Protein AF-D7F2L5-F1 (afdb_monomer_lite)

pLDDT: mean 93.63, std 9.14, range [44.16, 98.56]

InterPro domains:
  IPR002928 Myosin tail [PF01576] (2-214)
  IPR014751 DNA repair protein XRCC4-like, C-terminal [G3DSA:1.20.5.370] (119-171)
  IPR014751 DNA repair protein XRCC4-like, C-terminal [G3DSA:1.20.5.370] (172-217)

Radius of gyration: 92.33 Å; chains: 1; bounding box: 180×30×262 Å

Structure (mmCIF, N/CA/C/O backbone):
data_AF-D7F2L5-F1
#
_entry.id   AF-D7F2L5-F1
#
loop_
_atom_site.group_PDB
_atom_site.id
_atom_site.type_symbol
_atom_site.label_atom_id
_atom_site.label_alt_id
_atom_site.label_comp_id
_atom_site.label_asym_id
_atom_site.label_entity_id
_atom_site.label_seq_id
_atom_site.pdbx_PDB_ins_code
_atom_site.Cartn_x
_atom_site.Cartn_y
_atom_site.Cartn_z
_atom_site.occupancy
_atom_site.B_iso_or_equiv
_atom_site.auth_seq_id
_atom_site.auth_comp_id
_atom_site.auth_asym_id
_atom_site.auth_atom_id
_atom_site.pdbx_PDB_model_num
ATOM 1 N N . ASN A 1 1 ? 86.284 7.559 -122.534 1.00 62.91 1 ASN A N 1
ATOM 2 C CA . ASN A 1 1 ? 85.224 8.542 -122.201 1.00 62.91 1 ASN A CA 1
ATOM 3 C C . ASN A 1 1 ? 83.902 7.833 -121.896 1.00 62.91 1 ASN A C 1
ATOM 5 O O . ASN A 1 1 ? 83.370 8.038 -120.818 1.00 62.91 1 ASN A O 1
ATOM 9 N N . PHE A 1 2 ? 83.438 6.913 -122.754 1.00 71.44 2 PHE A N 1
ATOM 10 C CA . PHE A 1 2 ? 82.238 6.092 -122.504 1.00 71.44 2 PHE A CA 1
ATOM 11 C C . PHE A 1 2 ? 82.317 5.165 -121.276 1.00 71.44 2 PHE A C 1
ATOM 13 O O . PHE A 1 2 ? 81.376 5.149 -120.492 1.00 71.44 2 PHE A O 1
ATOM 20 N N . ASP A 1 3 ? 83.432 4.464 -121.043 1.00 77.31 3 ASP A N 1
ATOM 21 C CA . ASP A 1 3 ? 83.541 3.543 -119.892 1.00 77.31 3 ASP A CA 1
ATOM 22 C C . ASP A 1 3 ? 83.445 4.248 -118.533 1.00 77.31 3 ASP A C 1
ATOM 24 O O . ASP A 1 3 ? 82.908 3.692 -117.578 1.00 77.31 3 ASP A O 1
ATOM 28 N N . ARG A 1 4 ? 83.906 5.504 -118.455 1.00 79.50 4 ARG A N 1
ATOM 29 C CA . ARG A 1 4 ? 83.791 6.328 -117.244 1.00 79.50 4 ARG A CA 1
ATOM 30 C C . ARG A 1 4 ? 82.335 6.693 -116.962 1.00 79.50 4 ARG A C 1
ATOM 32 O O . ARG A 1 4 ? 81.879 6.538 -115.840 1.00 79.50 4 ARG A O 1
ATOM 39 N N . ILE A 1 5 ? 81.605 7.103 -118.000 1.00 81.81 5 ILE A N 1
ATOM 40 C CA . ILE A 1 5 ? 80.174 7.421 -117.920 1.00 81.81 5 ILE A CA 1
ATOM 41 C C . ILE A 1 5 ? 79.378 6.171 -117.522 1.00 81.81 5 ILE A C 1
ATOM 43 O O . ILE A 1 5 ? 78.527 6.237 -116.644 1.00 81.81 5 ILE A O 1
ATOM 47 N N . ILE A 1 6 ? 79.676 5.010 -118.112 1.00 82.62 6 ILE A N 1
ATOM 48 C CA . ILE A 1 6 ? 79.022 3.743 -117.753 1.00 82.62 6 ILE A CA 1
ATOM 49 C C . ILE A 1 6 ? 79.322 3.358 -116.296 1.00 82.62 6 ILE A C 1
ATOM 51 O O . ILE A 1 6 ? 78.420 2.901 -115.599 1.00 82.62 6 ILE A O 1
ATOM 55 N N . GLY A 1 7 ? 80.555 3.557 -115.820 1.00 86.25 7 GLY A N 1
ATOM 56 C CA . GLY A 1 7 ? 80.920 3.351 -114.415 1.00 86.25 7 GLY A CA 1
ATOM 57 C C . GLY A 1 7 ? 80.159 4.274 -113.458 1.00 86.25 7 GLY A C 1
ATOM 58 O O . GLY A 1 7 ? 79.590 3.795 -112.483 1.00 86.25 7 GLY A O 1
ATOM 59 N N . GLU A 1 8 ? 80.074 5.569 -113.776 1.00 85.88 8 GLU A N 1
ATOM 60 C CA . GLU A 1 8 ? 79.309 6.564 -113.008 1.00 85.88 8 GLU A CA 1
ATOM 61 C C . GLU A 1 8 ? 77.812 6.201 -112.935 1.00 85.88 8 GLU A C 1
ATOM 63 O O . GLU A 1 8 ? 77.209 6.253 -111.864 1.00 85.88 8 GLU A O 1
ATOM 68 N N . TRP A 1 9 ? 77.206 5.776 -114.050 1.00 88.00 9 TRP A N 1
ATOM 69 C CA . TRP A 1 9 ? 75.804 5.342 -114.069 1.00 88.00 9 TRP A CA 1
ATOM 70 C C . TRP A 1 9 ? 75.571 4.033 -113.314 1.00 88.00 9 TRP A C 1
ATOM 72 O O . TRP A 1 9 ? 74.534 3.903 -112.672 1.00 88.00 9 TRP A O 1
ATOM 82 N N . LYS A 1 10 ? 76.515 3.084 -113.350 1.00 87.12 10 LYS A N 1
ATOM 83 C CA . LYS A 1 10 ? 76.438 1.859 -112.540 1.00 87.12 10 LYS A CA 1
ATOM 84 C C . LYS A 1 10 ? 76.489 2.170 -111.048 1.00 87.12 10 LYS A C 1
ATOM 86 O O . LYS A 1 10 ? 75.601 1.728 -110.335 1.00 87.12 10 LYS A O 1
ATOM 91 N N . MET A 1 11 ? 77.435 3.007 -110.611 1.00 90.56 11 MET A N 1
ATOM 92 C CA . MET A 1 11 ? 77.499 3.461 -109.216 1.00 90.56 11 MET A CA 1
ATOM 93 C C . MET A 1 11 ? 76.193 4.131 -108.787 1.00 90.56 11 MET A C 1
ATOM 95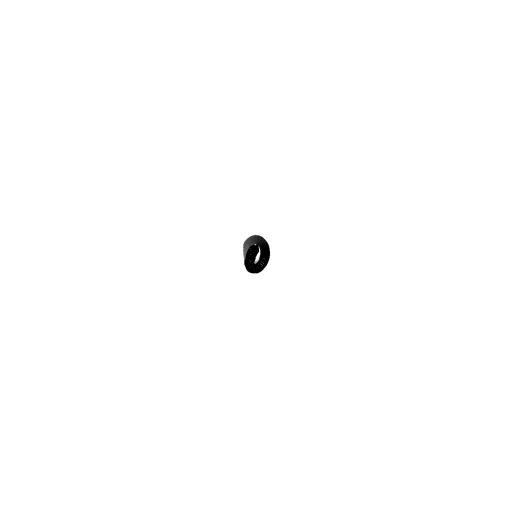 O O . MET A 1 11 ? 75.650 3.800 -107.745 1.00 90.56 11 MET A O 1
ATOM 99 N N . LYS A 1 12 ? 75.626 5.001 -109.630 1.00 89.94 12 LYS A N 1
ATOM 100 C CA . LYS A 1 12 ? 74.353 5.664 -109.326 1.00 89.94 12 LYS A CA 1
ATOM 101 C C . LYS A 1 12 ? 73.172 4.693 -109.224 1.00 89.94 12 LYS A C 1
ATOM 103 O O . LYS A 1 12 ? 72.264 4.927 -108.436 1.00 89.94 12 LYS A O 1
ATOM 108 N N . VAL A 1 13 ? 73.152 3.637 -110.038 1.00 91.25 13 VAL A N 1
ATOM 109 C CA . VAL A 1 13 ? 72.130 2.581 -109.950 1.00 91.25 13 VAL A CA 1
ATOM 110 C C . VAL A 1 13 ? 72.300 1.771 -108.665 1.00 91.25 13 VAL A C 1
ATOM 112 O O . VAL A 1 13 ? 71.300 1.499 -108.006 1.00 91.25 13 VAL A O 1
ATOM 115 N N . ASP A 1 14 ? 73.534 1.441 -108.287 1.00 92.12 14 ASP A N 1
ATOM 116 C CA . ASP A 1 14 ? 73.832 0.721 -107.045 1.00 92.12 14 ASP A CA 1
ATOM 117 C C . ASP A 1 14 ? 73.475 1.568 -105.805 1.00 92.12 14 ASP A C 1
ATOM 119 O O . ASP A 1 14 ? 72.834 1.063 -104.884 1.00 92.12 14 ASP A O 1
ATOM 123 N N . ASP A 1 15 ? 73.790 2.869 -105.818 1.00 91.88 15 ASP A N 1
ATOM 124 C CA . ASP A 1 15 ? 73.439 3.821 -104.755 1.00 91.88 15 ASP A CA 1
ATOM 125 C C . ASP A 1 15 ? 71.914 3.967 -104.611 1.00 91.88 15 ASP A C 1
ATOM 127 O O . ASP A 1 15 ? 71.376 3.849 -103.510 1.00 91.88 15 ASP A O 1
ATOM 131 N N . LEU A 1 16 ? 71.189 4.144 -105.725 1.00 91.62 16 LEU A N 1
ATOM 132 C CA . LEU A 1 16 ? 69.721 4.202 -105.719 1.00 91.62 16 LEU A CA 1
ATOM 133 C C . LEU A 1 16 ? 69.090 2.876 -105.268 1.00 91.62 16 LEU A C 1
ATOM 135 O O . LEU A 1 16 ? 68.041 2.884 -104.623 1.00 91.62 16 LEU A O 1
ATOM 139 N N . GLY A 1 17 ? 69.713 1.740 -105.595 1.00 92.88 17 GLY A N 1
ATOM 140 C CA . GLY A 1 17 ? 69.305 0.425 -105.105 1.00 92.88 17 GLY A CA 1
ATOM 141 C C . GLY A 1 17 ? 69.446 0.314 -103.587 1.00 92.88 17 GLY A C 1
ATOM 142 O O . GLY A 1 17 ? 68.504 -0.098 -102.912 1.00 92.88 17 GLY A O 1
ATOM 143 N N . ALA A 1 18 ? 70.577 0.765 -103.038 1.00 93.44 18 ALA A N 1
ATOM 144 C CA . ALA A 1 18 ? 70.818 0.787 -101.599 1.00 93.44 18 ALA A CA 1
ATOM 145 C C . ALA A 1 18 ? 69.861 1.737 -100.853 1.00 93.44 18 ALA A C 1
ATOM 147 O O . ALA A 1 18 ? 69.348 1.381 -99.790 1.00 93.44 18 ALA A O 1
ATOM 148 N N . GLU A 1 19 ? 69.574 2.918 -101.411 1.00 93.75 19 GLU A N 1
ATOM 149 C CA . GLU A 1 19 ? 68.590 3.860 -100.859 1.00 93.75 19 GLU A CA 1
ATOM 150 C C . GLU A 1 19 ? 67.166 3.284 -100.878 1.00 93.75 19 GLU A C 1
ATOM 152 O O . GLU A 1 19 ? 66.433 3.410 -99.892 1.00 93.75 19 GLU A O 1
ATOM 157 N N . LEU A 1 20 ? 66.774 2.606 -101.963 1.00 93.62 20 LEU A N 1
ATOM 158 C CA . LEU A 1 20 ? 65.474 1.942 -102.062 1.00 93.62 20 LEU A CA 1
ATOM 159 C C . LEU A 1 20 ? 65.340 0.820 -101.025 1.00 93.62 20 LEU A C 1
ATOM 161 O O . LEU A 1 20 ? 64.317 0.743 -100.342 1.00 93.62 20 LEU A O 1
ATOM 165 N N . ASP A 1 21 ? 66.364 -0.018 -100.870 1.0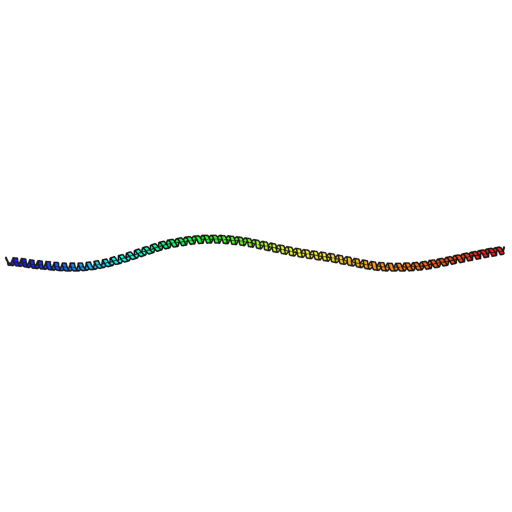0 94.19 21 ASP A N 1
ATOM 166 C CA . ASP A 1 21 ? 66.377 -1.096 -99.879 1.00 94.19 21 ASP A CA 1
ATOM 167 C C . ASP A 1 21 ? 66.328 -0.551 -98.442 1.00 94.19 21 ASP A C 1
ATOM 169 O O . ASP A 1 21 ? 65.587 -1.074 -97.600 1.00 94.19 21 ASP A O 1
ATOM 173 N N . ALA A 1 22 ? 67.058 0.534 -98.156 1.00 94.50 22 ALA A N 1
ATOM 174 C CA . ALA A 1 22 ? 67.008 1.224 -96.869 1.00 94.50 22 ALA A CA 1
ATOM 175 C C . ALA A 1 22 ? 65.606 1.792 -96.587 1.00 94.50 22 ALA A C 1
ATOM 177 O O . ALA A 1 22 ? 65.040 1.524 -95.525 1.00 94.50 22 ALA A O 1
ATOM 178 N N . SER A 1 23 ? 65.000 2.478 -97.562 1.00 94.06 23 SER A N 1
ATOM 179 C CA . SER A 1 23 ? 63.644 3.028 -97.454 1.00 94.06 23 SER A CA 1
ATOM 180 C C . SER A 1 23 ? 62.586 1.935 -97.264 1.00 94.06 23 SER A C 1
ATOM 182 O O . SER A 1 23 ? 61.692 2.065 -96.426 1.00 94.06 23 SER A O 1
ATOM 184 N N . GLN A 1 24 ? 62.700 0.803 -97.968 1.00 94.50 24 GLN A N 1
ATOM 185 C CA . GLN A 1 24 ? 61.803 -0.340 -97.777 1.00 94.50 24 GLN A CA 1
ATOM 186 C C . GLN A 1 24 ? 61.953 -0.965 -96.386 1.00 94.50 24 GLN A C 1
ATOM 188 O O . GLN A 1 24 ? 60.953 -1.354 -95.774 1.00 94.50 24 GLN A O 1
ATOM 193 N N . LYS A 1 25 ? 63.181 -1.061 -95.864 1.00 95.81 25 LYS A N 1
ATOM 194 C CA . LYS A 1 25 ? 63.438 -1.551 -94.505 1.00 95.81 25 LYS A CA 1
ATOM 195 C C . LYS A 1 25 ? 62.842 -0.614 -93.455 1.00 95.81 25 LYS A C 1
ATOM 197 O O . LYS A 1 25 ? 62.174 -1.088 -92.538 1.00 95.81 25 LYS A O 1
ATOM 202 N N . GLU A 1 26 ? 63.017 0.694 -93.611 1.00 95.12 26 GLU A N 1
ATOM 203 C CA . GLU A 1 26 ? 62.385 1.699 -92.752 1.00 95.12 26 GLU A CA 1
ATOM 204 C C . GLU A 1 26 ? 60.860 1.638 -92.832 1.00 95.12 26 GLU A C 1
ATOM 206 O O . GLU A 1 26 ? 60.201 1.622 -91.799 1.00 95.12 26 GLU A O 1
ATOM 211 N N . CYS A 1 27 ? 60.285 1.495 -94.029 1.00 95.19 27 CYS A N 1
ATOM 212 C CA . CYS A 1 27 ? 58.843 1.334 -94.208 1.00 95.19 27 CYS A CA 1
ATOM 213 C C . CYS A 1 27 ? 58.303 0.106 -93.450 1.00 95.19 27 CYS A C 1
ATOM 215 O O . CYS A 1 27 ? 57.282 0.200 -92.766 1.00 95.19 27 CYS A O 1
ATOM 217 N N . ARG A 1 28 ? 59.013 -1.032 -93.489 1.00 95.69 28 ARG A N 1
ATOM 218 C CA . ARG A 1 28 ? 58.654 -2.232 -92.707 1.00 95.69 28 ARG A CA 1
ATOM 219 C C . ARG A 1 28 ? 58.778 -2.003 -91.199 1.00 95.69 28 ARG A C 1
ATOM 221 O O . ARG A 1 28 ? 57.904 -2.442 -90.449 1.00 95.69 28 ARG A O 1
ATOM 228 N N . ASN A 1 29 ? 59.818 -1.296 -90.756 1.00 95.44 29 ASN A N 1
ATOM 229 C CA . ASN A 1 29 ? 59.992 -0.932 -89.348 1.00 95.44 29 ASN A CA 1
ATOM 230 C C . ASN A 1 29 ? 58.849 -0.020 -88.877 1.00 95.44 29 ASN A C 1
ATOM 232 O O . ASN A 1 29 ? 58.210 -0.320 -87.873 1.00 95.44 29 ASN A O 1
ATOM 236 N N . TYR A 1 30 ? 58.523 1.031 -89.635 1.00 95.50 30 TYR A N 1
ATOM 237 C CA . TYR A 1 30 ? 57.410 1.930 -89.330 1.00 95.50 30 TYR A CA 1
ATOM 238 C C . TYR A 1 30 ? 56.065 1.211 -89.330 1.00 95.50 30 TYR A C 1
ATOM 240 O O . TYR A 1 30 ? 55.242 1.466 -88.457 1.00 95.50 30 TYR A O 1
ATOM 248 N N . SER A 1 31 ? 55.841 0.285 -90.263 1.00 95.88 31 SER A N 1
ATOM 249 C CA . SER A 1 31 ? 54.629 -0.534 -90.275 1.00 95.88 31 SER A CA 1
ATOM 250 C C . SER A 1 31 ? 54.519 -1.393 -89.010 1.00 95.88 31 SER A C 1
ATOM 252 O O . SER A 1 31 ? 53.454 -1.444 -88.399 1.00 95.88 31 SER A O 1
ATOM 254 N N . THR A 1 32 ? 55.624 -1.997 -88.563 1.00 96.31 32 THR A N 1
ATOM 255 C CA . THR A 1 32 ? 55.666 -2.802 -87.330 1.00 96.31 32 THR A CA 1
ATOM 256 C C . THR A 1 32 ? 55.394 -1.950 -86.088 1.00 96.31 32 THR A C 1
ATOM 258 O O . THR A 1 32 ? 54.554 -2.314 -85.265 1.00 96.31 32 THR A O 1
ATOM 261 N N . GLU A 1 33 ? 56.037 -0.785 -85.977 1.00 96.62 33 GLU A N 1
ATOM 262 C CA . GLU A 1 33 ? 55.791 0.160 -84.881 1.00 96.62 33 GLU A CA 1
ATOM 263 C C . GLU A 1 33 ? 54.356 0.699 -84.905 1.00 96.62 33 GLU A C 1
ATOM 265 O O . GLU A 1 33 ? 53.726 0.821 -83.858 1.00 96.62 33 GLU A O 1
ATOM 270 N N . HIS A 1 34 ? 53.788 0.941 -86.090 1.00 96.50 34 HIS A N 1
ATOM 271 C CA . HIS A 1 34 ? 52.392 1.344 -86.229 1.00 96.50 34 HIS A CA 1
ATOM 272 C C . HIS A 1 34 ? 51.433 0.278 -85.684 1.00 96.50 34 HIS A C 1
ATOM 274 O O . HIS A 1 34 ? 50.532 0.612 -84.917 1.00 96.50 34 HIS A O 1
ATOM 280 N N . PHE A 1 35 ? 51.636 -1.003 -86.018 1.00 97.00 35 PHE A N 1
ATOM 281 C CA . PHE A 1 35 ? 50.816 -2.089 -85.467 1.00 97.00 35 PHE A CA 1
ATOM 282 C C . PHE A 1 35 ? 50.975 -2.225 -83.951 1.00 97.00 35 PHE A C 1
ATOM 284 O O . PHE A 1 35 ? 49.983 -2.418 -83.250 1.00 97.00 35 PHE A O 1
A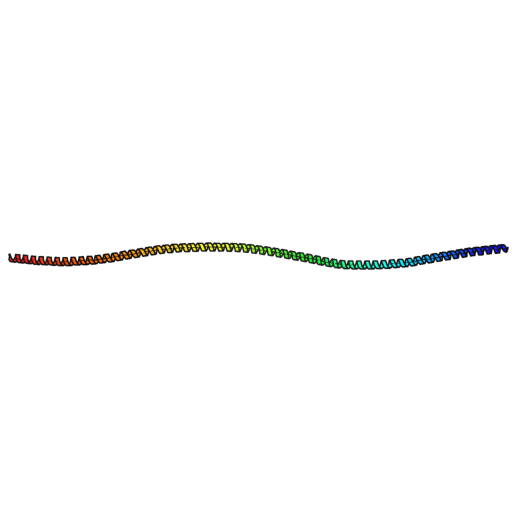TOM 291 N N . ARG A 1 36 ? 52.198 -2.070 -83.432 1.00 97.62 36 ARG A N 1
ATOM 292 C CA . ARG A 1 36 ? 52.463 -2.107 -81.990 1.00 97.62 36 ARG A CA 1
ATOM 293 C C . ARG A 1 36 ? 51.765 -0.966 -81.251 1.00 97.62 36 ARG A C 1
ATOM 295 O O . ARG A 1 36 ? 51.121 -1.204 -80.233 1.00 97.62 36 ARG A O 1
ATOM 302 N N . LEU A 1 37 ? 51.868 0.256 -81.772 1.00 96.44 37 LEU A N 1
ATOM 303 C CA . LEU A 1 37 ? 51.223 1.430 -81.191 1.00 96.44 37 LEU A CA 1
ATOM 304 C C . LEU A 1 37 ? 49.699 1.317 -81.261 1.00 96.44 37 LEU A C 1
ATOM 306 O O . LEU A 1 37 ? 49.020 1.665 -80.301 1.00 96.44 37 LEU A O 1
ATOM 310 N N . LYS A 1 38 ? 49.164 0.793 -82.368 1.00 97.06 38 LYS A N 1
ATOM 311 C CA . LYS A 1 38 ? 47.731 0.540 -82.518 1.00 97.06 38 LYS A CA 1
ATOM 312 C C . LYS A 1 38 ? 47.221 -0.457 -81.473 1.00 97.06 38 LYS A C 1
ATOM 314 O O . LYS A 1 38 ? 46.227 -0.162 -80.822 1.00 97.06 38 LYS A O 1
ATOM 319 N N . ALA A 1 39 ? 47.924 -1.571 -81.262 1.00 97.12 39 ALA A N 1
ATOM 320 C CA . ALA A 1 39 ? 47.558 -2.552 -80.238 1.00 97.12 39 ALA A CA 1
ATOM 321 C C . ALA A 1 39 ? 47.584 -1.945 -78.822 1.00 97.12 39 ALA A C 1
ATOM 323 O O . ALA A 1 39 ? 46.633 -2.102 -78.065 1.00 97.12 39 ALA A O 1
ATOM 324 N N . ALA A 1 40 ? 48.629 -1.179 -78.488 1.00 97.56 40 ALA A N 1
ATOM 325 C CA . ALA A 1 40 ? 48.713 -0.486 -77.201 1.00 97.56 40 ALA A CA 1
ATOM 326 C C . ALA A 1 40 ? 47.617 0.583 -77.031 1.00 97.56 40 ALA A C 1
ATOM 328 O O . ALA A 1 40 ? 47.134 0.816 -75.925 1.00 97.56 40 ALA A O 1
ATOM 329 N N . TYR A 1 41 ? 47.223 1.262 -78.111 1.00 96.94 41 TYR A N 1
ATOM 330 C CA . TYR A 1 41 ? 46.133 2.235 -78.091 1.00 96.94 41 TYR A CA 1
ATOM 331 C C . TYR A 1 41 ? 44.776 1.566 -77.844 1.00 96.94 41 TYR A C 1
ATOM 333 O O . TYR A 1 41 ? 44.006 2.057 -77.022 1.00 96.94 41 TYR A O 1
ATOM 341 N N . GLU A 1 42 ? 44.506 0.435 -78.501 1.00 97.25 42 GLU A N 1
ATOM 342 C CA . GLU A 1 42 ? 43.296 -0.368 -78.282 1.00 97.25 42 GLU A CA 1
ATOM 343 C C . GLU A 1 42 ? 43.219 -0.875 -76.828 1.00 97.25 42 GLU A C 1
ATOM 345 O O . GLU A 1 42 ? 42.196 -0.684 -76.175 1.00 97.25 42 GLU A O 1
ATOM 350 N N . GLU A 1 43 ? 44.321 -1.389 -76.269 1.00 97.56 43 GLU A N 1
ATOM 351 C CA . GLU A 1 43 ? 44.387 -1.811 -74.860 1.00 97.56 43 GLU A CA 1
ATOM 352 C C . GLU A 1 43 ? 44.133 -0.645 -73.884 1.00 97.56 43 GLU A C 1
ATOM 354 O O . GLU A 1 43 ? 43.372 -0.776 -72.924 1.00 97.56 43 GLU A O 1
ATOM 359 N N . ASN A 1 44 ? 44.714 0.533 -74.140 1.00 96.94 44 ASN A N 1
ATOM 360 C CA . ASN A 1 44 ? 44.469 1.719 -73.313 1.00 96.94 44 ASN A CA 1
ATOM 361 C C . ASN A 1 44 ? 43.005 2.187 -73.369 1.00 96.94 44 ASN A C 1
ATOM 363 O O . ASN A 1 44 ? 42.501 2.717 -72.378 1.00 96.94 44 ASN A O 1
ATOM 367 N N . ILE A 1 45 ? 42.310 2.002 -74.497 1.00 97.81 45 ILE A N 1
ATOM 368 C CA . ILE A 1 45 ? 40.871 2.292 -74.592 1.00 97.81 45 ILE A CA 1
ATOM 369 C C . ILE A 1 45 ? 40.079 1.345 -73.687 1.00 97.81 45 ILE A C 1
ATOM 371 O O . ILE A 1 45 ? 39.222 1.809 -72.935 1.00 97.81 45 ILE A O 1
ATOM 375 N N . GLU A 1 46 ? 40.380 0.046 -73.710 1.00 97.50 46 GLU A N 1
ATOM 376 C CA . GLU A 1 46 ? 39.709 -0.932 -72.846 1.00 97.50 46 GLU A CA 1
ATOM 377 C C . GLU A 1 46 ? 39.938 -0.628 -71.358 1.00 97.50 46 GLU A C 1
ATOM 379 O O . GLU A 1 46 ? 38.995 -0.647 -70.561 1.00 97.50 46 GLU A O 1
ATOM 384 N N . GLN A 1 47 ? 41.170 -0.265 -70.984 1.00 97.31 47 GLN A N 1
ATOM 385 C CA . GLN A 1 47 ? 41.500 0.159 -69.620 1.00 97.31 47 GLN A CA 1
ATOM 386 C C . GLN A 1 47 ? 40.748 1.436 -69.221 1.00 97.31 47 GLN A C 1
ATOM 388 O O . GLN A 1 47 ? 40.185 1.504 -68.126 1.00 97.31 47 GLN A O 1
ATOM 393 N N . LEU A 1 48 ? 40.677 2.433 -70.110 1.00 97.69 48 LEU A N 1
ATOM 394 C CA . LEU A 1 48 ? 39.921 3.664 -69.874 1.00 97.69 48 LEU A CA 1
ATOM 395 C C . LEU A 1 48 ? 38.433 3.373 -69.643 1.00 97.69 48 LEU A C 1
ATOM 397 O O . LEU A 1 48 ? 37.820 3.966 -68.752 1.00 97.69 48 LEU A O 1
ATOM 401 N N . ASP A 1 49 ? 37.850 2.457 -70.413 1.00 97.75 49 ASP A N 1
ATOM 402 C CA . ASP A 1 49 ? 36.458 2.050 -70.240 1.00 97.75 49 ASP A CA 1
ATOM 403 C C . ASP A 1 49 ? 36.235 1.285 -68.929 1.00 97.75 49 ASP A C 1
ATOM 405 O O . ASP A 1 49 ? 35.204 1.492 -68.283 1.00 97.75 49 ASP A O 1
ATOM 409 N N . SER A 1 50 ? 37.194 0.464 -68.488 1.00 98.00 50 SER A N 1
ATOM 410 C CA . SER A 1 50 ? 37.149 -0.180 -67.166 1.00 98.00 50 SER A CA 1
ATOM 411 C C . SER A 1 50 ? 37.137 0.857 -66.044 1.00 98.00 50 SER A C 1
ATOM 413 O O . SER A 1 50 ? 36.227 0.865 -65.214 1.00 98.00 50 SER A O 1
ATOM 415 N N . VAL A 1 51 ? 38.078 1.806 -66.076 1.00 97.94 51 VAL A N 1
ATOM 416 C CA . VAL A 1 51 ? 38.178 2.880 -65.074 1.00 97.94 51 VAL A CA 1
ATOM 417 C C . VAL A 1 51 ? 36.918 3.746 -65.061 1.00 97.94 51 VAL A C 1
ATOM 419 O O . VAL A 1 51 ? 36.444 4.142 -63.999 1.00 97.94 51 VAL A O 1
ATOM 422 N N . ARG A 1 52 ? 36.316 4.025 -66.224 1.00 98.06 52 ARG A N 1
ATOM 423 C CA . ARG A 1 52 ? 35.044 4.764 -66.302 1.00 98.06 52 ARG A CA 1
ATOM 424 C C . ARG A 1 52 ? 33.890 4.017 -65.639 1.00 98.06 52 ARG A C 1
ATOM 426 O O . ARG A 1 52 ? 33.064 4.658 -64.991 1.00 98.06 52 ARG A O 1
ATOM 433 N N . ARG A 1 53 ? 33.819 2.690 -65.788 1.00 98.12 53 ARG A N 1
ATOM 434 C CA . ARG A 1 53 ? 32.800 1.870 -65.110 1.00 98.12 53 ARG A CA 1
ATOM 435 C C . ARG A 1 53 ? 33.016 1.853 -63.604 1.00 98.12 53 ARG A C 1
ATOM 437 O O . ARG A 1 53 ? 32.058 2.065 -62.872 1.00 98.12 53 ARG A O 1
ATOM 444 N N . GLU A 1 54 ? 34.250 1.662 -63.149 1.00 98.06 54 GLU A N 1
ATOM 445 C CA . GLU A 1 54 ? 34.587 1.705 -61.721 1.00 98.06 54 GLU A CA 1
ATOM 446 C C . GLU A 1 54 ? 34.258 3.064 -61.104 1.00 98.06 54 GLU A C 1
ATOM 448 O O . GLU A 1 54 ? 33.615 3.126 -60.062 1.00 98.06 54 GLU A O 1
ATOM 453 N N . ASN A 1 55 ? 34.613 4.158 -61.781 1.00 97.62 55 ASN A N 1
ATOM 454 C CA . ASN A 1 55 ? 34.296 5.508 -61.323 1.00 97.62 55 ASN A CA 1
ATOM 455 C C . ASN A 1 55 ? 32.779 5.724 -61.215 1.00 97.62 55 ASN A C 1
ATOM 457 O O . ASN A 1 55 ? 32.301 6.255 -60.216 1.00 97.62 55 ASN A O 1
ATOM 461 N N . LYS A 1 56 ? 32.004 5.238 -62.194 1.00 98.31 56 LYS A N 1
ATOM 462 C CA . LYS A 1 56 ? 30.541 5.275 -62.117 1.00 98.31 56 LYS A CA 1
ATOM 463 C C . LYS A 1 56 ? 30.013 4.478 -60.919 1.00 98.31 56 LYS A C 1
ATOM 465 O O . LYS A 1 56 ? 29.193 5.004 -60.178 1.00 98.31 56 LYS A O 1
ATOM 470 N N . ASN A 1 57 ? 30.501 3.255 -60.709 1.00 98.00 57 ASN A N 1
ATOM 471 C CA . ASN A 1 57 ? 30.075 2.419 -59.585 1.00 98.00 57 ASN A CA 1
ATOM 472 C C . ASN A 1 57 ? 30.376 3.091 -58.237 1.00 98.00 57 ASN A C 1
ATOM 474 O O . ASN A 1 57 ? 29.516 3.114 -57.364 1.00 98.00 57 ASN A O 1
ATOM 478 N N . LEU A 1 58 ? 31.564 3.685 -58.088 1.00 98.19 58 LEU A N 1
ATOM 479 C CA . LEU A 1 58 ? 31.937 4.432 -56.885 1.00 98.19 58 LEU A CA 1
ATOM 480 C C . LEU A 1 58 ? 31.068 5.680 -56.691 1.00 98.19 58 LEU A C 1
ATOM 482 O O . LEU A 1 58 ? 30.709 6.006 -55.564 1.00 98.19 58 LEU A O 1
ATOM 486 N N . ALA A 1 59 ? 30.715 6.385 -57.767 1.00 98.19 59 ALA A N 1
ATOM 487 C CA . ALA A 1 59 ? 29.819 7.535 -57.691 1.00 98.19 59 ALA A CA 1
ATOM 488 C C . ALA A 1 59 ? 28.400 7.134 -57.248 1.00 98.19 59 ALA A C 1
ATOM 490 O O . ALA A 1 59 ? 27.793 7.847 -56.446 1.00 98.19 59 ALA A O 1
ATOM 491 N N . ASP A 1 60 ? 27.897 5.997 -57.734 1.00 98.31 60 ASP A N 1
ATOM 492 C CA . ASP A 1 60 ? 26.608 5.439 -57.320 1.00 98.31 60 ASP A CA 1
ATOM 493 C C . ASP A 1 60 ? 26.653 5.003 -55.836 1.00 98.31 60 ASP A C 1
ATOM 495 O O . ASP A 1 60 ? 25.773 5.375 -55.065 1.00 98.31 60 ASP A O 1
ATOM 499 N N . GLU A 1 61 ? 27.728 4.345 -55.385 1.00 98.38 61 GLU A N 1
ATOM 500 C CA . GLU A 1 61 ? 27.917 3.967 -53.973 1.00 98.38 61 GLU A CA 1
ATOM 501 C C . GLU A 1 61 ? 28.016 5.190 -53.044 1.00 98.38 61 GLU A C 1
ATOM 503 O O . GLU A 1 61 ? 27.405 5.231 -51.976 1.00 98.38 61 GLU A O 1
ATOM 508 N N . ILE A 1 62 ? 28.736 6.234 -53.468 1.00 98.12 62 ILE A N 1
ATOM 509 C CA . ILE A 1 62 ? 28.812 7.512 -52.748 1.00 98.12 62 ILE A CA 1
ATOM 510 C C . ILE A 1 62 ? 27.416 8.128 -52.586 1.00 98.12 62 ILE A C 1
ATOM 512 O O . ILE A 1 62 ? 27.101 8.674 -51.526 1.00 98.12 62 ILE A O 1
ATOM 516 N N . LYS A 1 63 ? 26.576 8.051 -53.623 1.00 98.31 63 LYS A N 1
ATOM 517 C CA . LYS A 1 63 ? 25.202 8.552 -53.573 1.00 98.31 63 LYS A CA 1
ATOM 518 C C . LYS A 1 63 ? 24.349 7.746 -52.591 1.00 98.31 63 LYS A C 1
ATOM 520 O O . LYS A 1 63 ? 23.701 8.353 -51.741 1.00 98.31 63 LYS A O 1
ATOM 525 N N . ASP A 1 64 ? 24.409 6.419 -52.649 1.00 98.44 64 ASP A N 1
ATOM 526 C CA . ASP A 1 64 ? 23.658 5.546 -51.742 1.00 98.44 64 ASP A CA 1
ATOM 527 C C . ASP A 1 64 ? 24.052 5.785 -50.274 1.00 98.44 64 ASP A C 1
ATOM 529 O O . ASP A 1 64 ? 23.192 5.872 -49.395 1.00 98.44 64 ASP A O 1
ATOM 533 N N . LEU A 1 65 ? 25.348 5.969 -49.996 1.00 98.00 65 LEU A N 1
ATOM 534 C CA . LEU A 1 65 ? 25.837 6.311 -48.658 1.00 98.00 65 LEU A CA 1
ATOM 535 C C . LEU A 1 65 ? 25.349 7.689 -48.193 1.00 98.00 65 LEU A C 1
ATOM 537 O O . LEU A 1 65 ? 24.992 7.851 -47.025 1.00 98.00 65 LEU A O 1
ATOM 541 N N . MET A 1 66 ? 25.303 8.686 -49.081 1.00 98.00 66 MET A N 1
ATOM 542 C CA . MET A 1 66 ? 24.743 10.002 -48.752 1.00 98.00 66 MET A CA 1
ATOM 543 C C . MET A 1 66 ? 23.251 9.921 -48.409 1.00 98.00 66 MET A C 1
ATOM 545 O O . MET A 1 66 ? 22.821 10.533 -47.426 1.00 98.00 66 MET A O 1
ATOM 549 N N . ASP A 1 67 ? 22.477 9.143 -49.166 1.00 97.94 67 ASP A N 1
ATOM 550 C CA . ASP A 1 67 ? 21.050 8.942 -48.909 1.00 97.94 67 ASP A CA 1
ATOM 551 C C . ASP A 1 67 ? 20.828 8.226 -47.562 1.00 97.94 67 ASP A C 1
ATOM 553 O O . ASP A 1 67 ? 20.021 8.683 -46.743 1.00 97.94 67 ASP A O 1
ATOM 557 N N . GLN A 1 68 ? 21.625 7.194 -47.256 1.00 98.00 68 GLN A N 1
ATOM 558 C CA . GLN A 1 68 ? 21.602 6.505 -45.957 1.00 98.00 68 GLN A CA 1
ATOM 559 C C . GLN A 1 68 ? 21.948 7.432 -44.787 1.00 98.00 68 GLN A C 1
ATOM 561 O O . GLN A 1 68 ? 21.303 7.370 -43.739 1.00 98.00 68 GLN A O 1
ATOM 566 N N . ILE A 1 69 ? 22.935 8.319 -44.944 1.00 97.69 69 ILE A N 1
ATOM 567 C CA . ILE A 1 69 ? 23.271 9.318 -43.918 1.00 97.69 69 ILE A CA 1
ATOM 568 C C . ILE A 1 69 ? 22.087 10.270 -43.694 1.00 97.69 69 ILE A C 1
ATOM 570 O O . ILE A 1 69 ? 21.758 10.587 -42.547 1.00 97.69 69 ILE A O 1
ATOM 574 N N . GLY A 1 70 ? 21.415 10.700 -44.765 1.00 97.25 70 GLY A N 1
ATOM 575 C CA . GLY A 1 70 ? 20.228 11.552 -44.679 1.00 97.25 70 GLY A CA 1
ATOM 576 C C . GLY A 1 70 ? 19.066 10.881 -43.936 1.00 97.25 70 GLY A C 1
ATOM 577 O O . GLY A 1 70 ? 18.431 11.494 -43.073 1.00 97.25 70 GLY A O 1
ATOM 578 N N . GLU A 1 71 ? 18.800 9.609 -44.226 1.00 97.19 71 GLU A N 1
ATOM 579 C CA . GLU A 1 71 ? 17.796 8.806 -43.520 1.00 97.19 71 GLU A CA 1
ATOM 580 C C . GLU A 1 71 ? 18.170 8.549 -42.058 1.00 97.19 71 GLU A C 1
ATOM 582 O O . GLU A 1 71 ? 17.340 8.754 -41.167 1.00 97.19 71 GLU A O 1
ATOM 587 N N . GLY A 1 72 ? 19.429 8.193 -41.797 1.00 97.69 72 GLY A N 1
ATOM 588 C CA . GLY A 1 72 ? 19.969 8.007 -40.453 1.00 97.69 72 GLY A CA 1
ATOM 589 C C . GLY A 1 72 ? 19.840 9.267 -39.598 1.00 97.69 72 GLY A C 1
ATOM 590 O O . GLY A 1 72 ? 19.433 9.183 -38.441 1.00 97.69 72 GLY A O 1
ATOM 591 N N . GLY A 1 73 ? 20.081 10.449 -40.176 1.00 97.81 73 GLY A N 1
ATOM 592 C CA . GLY A 1 73 ? 19.890 11.734 -39.500 1.00 97.81 73 GLY A CA 1
ATOM 593 C C . GLY A 1 73 ? 18.433 12.005 -39.108 1.00 97.81 73 GLY A C 1
ATOM 594 O O . GLY A 1 73 ? 18.170 12.466 -37.994 1.00 97.81 73 GLY A O 1
ATOM 595 N N . ARG A 1 74 ? 17.471 11.674 -39.983 1.00 97.56 74 ARG A N 1
ATOM 596 C CA . ARG A 1 74 ? 16.032 11.796 -39.678 1.00 97.56 74 ARG A CA 1
ATOM 597 C C . ARG A 1 74 ? 15.611 10.845 -38.559 1.00 97.56 74 ARG A C 1
ATOM 599 O O . ARG A 1 74 ? 14.989 11.291 -37.596 1.00 97.56 74 ARG A O 1
ATOM 606 N N . SER A 1 75 ? 16.006 9.576 -38.661 1.00 97.75 75 SER A N 1
ATOM 607 C CA . SER A 1 75 ? 15.727 8.554 -37.644 1.00 97.75 75 SER A CA 1
ATOM 608 C C . SER A 1 75 ? 16.327 8.934 -36.287 1.00 97.75 75 SER A C 1
ATOM 610 O O . SER A 1 75 ? 15.643 8.913 -35.265 1.00 97.75 75 SER A O 1
ATOM 612 N N . TYR A 1 76 ? 17.577 9.403 -36.273 1.00 97.94 76 TYR A N 1
ATOM 613 C CA . TYR A 1 76 ? 18.238 9.886 -35.062 1.00 97.94 76 TYR A CA 1
ATOM 614 C C . TYR A 1 76 ? 17.472 11.034 -34.395 1.00 97.94 76 TYR A C 1
ATOM 616 O O . TYR A 1 76 ? 17.264 11.020 -33.180 1.00 97.94 76 TYR A O 1
ATOM 624 N N . HIS A 1 77 ? 17.013 12.015 -35.176 1.00 98.06 77 HIS A N 1
ATOM 625 C CA . HIS A 1 77 ? 16.252 13.139 -34.638 1.00 98.06 77 HIS A CA 1
ATOM 626 C C . HIS A 1 77 ? 14.906 12.701 -34.039 1.00 98.06 77 HIS A C 1
ATOM 628 O O . HIS A 1 77 ? 14.506 13.189 -32.979 1.00 98.06 77 HIS A O 1
ATOM 634 N N . GLU A 1 78 ? 14.220 11.752 -34.677 1.00 98.19 78 GLU A N 1
ATOM 635 C CA . GLU A 1 78 ? 12.978 11.179 -34.158 1.00 98.19 78 GLU A CA 1
ATOM 636 C C . GLU A 1 78 ? 13.204 10.422 -32.841 1.00 98.19 78 GLU A C 1
ATOM 638 O O . GLU A 1 78 ? 12.479 10.642 -31.866 1.00 98.19 78 GLU A O 1
ATOM 643 N N . VAL A 1 79 ? 14.258 9.605 -32.768 1.00 98.19 79 VAL A N 1
ATOM 644 C CA . VAL A 1 79 ? 14.653 8.904 -31.537 1.00 98.19 79 VAL A CA 1
ATOM 645 C C . VAL A 1 79 ? 14.973 9.896 -30.420 1.00 98.19 79 VAL A C 1
ATOM 647 O O . VAL A 1 79 ? 14.486 9.725 -29.305 1.00 98.19 79 VAL A O 1
ATOM 650 N N . GLN A 1 80 ? 15.716 10.970 -30.702 1.00 98.31 80 GLN A N 1
ATOM 651 C CA . GLN A 1 80 ? 15.991 12.016 -29.712 1.00 98.31 80 GLN A CA 1
ATOM 652 C C . GLN A 1 80 ? 14.715 12.689 -29.196 1.00 98.31 80 GLN A C 1
ATOM 654 O O . GLN A 1 80 ? 14.595 12.964 -28.001 1.00 98.31 80 GLN A O 1
ATOM 659 N N . LYS A 1 81 ? 13.755 12.967 -30.083 1.00 98.44 81 LYS A N 1
ATOM 660 C CA . LYS A 1 81 ? 12.468 13.552 -29.695 1.00 98.44 81 LYS A CA 1
ATOM 661 C C . LYS A 1 81 ? 11.683 12.606 -28.785 1.00 98.44 81 LYS A C 1
ATOM 663 O O . LYS A 1 81 ? 11.149 13.048 -27.770 1.00 98.44 81 LYS A O 1
ATOM 668 N N . ASN A 1 82 ? 11.642 11.319 -29.124 1.00 98.12 82 ASN A N 1
ATOM 669 C CA . ASN A 1 82 ? 10.980 10.303 -28.308 1.00 98.12 82 ASN A CA 1
ATOM 670 C C . ASN A 1 82 ? 11.667 10.128 -26.949 1.00 98.12 82 ASN A C 1
ATOM 672 O O . ASN A 1 82 ? 10.973 10.045 -25.941 1.00 98.12 82 ASN A O 1
ATOM 676 N N . ALA A 1 83 ? 13.002 10.148 -26.907 1.00 98.44 83 ALA A N 1
ATOM 677 C CA . ALA A 1 83 ? 13.767 10.079 -25.666 1.00 98.44 83 ALA A CA 1
ATOM 678 C C . ALA A 1 83 ? 13.414 11.235 -24.718 1.00 98.44 83 ALA A C 1
ATOM 680 O O . ALA A 1 83 ? 13.073 10.988 -23.567 1.00 98.44 83 ALA A O 1
ATOM 681 N N . LYS A 1 84 ? 13.382 12.478 -25.219 1.00 98.44 84 LYS A N 1
ATOM 682 C CA . LYS A 1 84 ? 12.977 13.646 -24.417 1.00 98.44 84 LYS A CA 1
ATOM 683 C C . LYS A 1 84 ? 11.540 13.546 -23.910 1.00 98.44 84 LYS A C 1
ATOM 685 O O . LYS A 1 84 ? 11.265 13.917 -22.778 1.00 98.44 84 LYS A O 1
ATOM 690 N N . ARG A 1 85 ? 10.614 13.051 -24.740 1.00 98.31 85 ARG A N 1
ATOM 691 C CA . ARG A 1 85 ? 9.219 12.850 -24.320 1.00 98.31 85 ARG A CA 1
ATOM 692 C C . ARG A 1 85 ? 9.123 11.830 -23.184 1.00 98.31 85 ARG A C 1
ATOM 694 O O . ARG A 1 85 ? 8.410 12.081 -22.224 1.00 98.31 85 ARG A O 1
ATOM 701 N N . LEU A 1 86 ? 9.840 10.711 -23.296 1.00 98.31 86 LEU A N 1
ATOM 702 C CA . LEU A 1 86 ? 9.871 9.674 -22.262 1.00 98.31 86 LEU A CA 1
ATOM 703 C C . LEU A 1 86 ? 10.535 10.160 -20.969 1.00 98.31 86 LEU A C 1
ATOM 705 O O . LEU A 1 86 ? 10.146 9.733 -19.890 1.00 98.31 86 LEU A O 1
ATOM 709 N N . GLU A 1 87 ? 11.526 11.044 -21.066 1.00 98.50 87 GLU A N 1
ATOM 710 C CA . GLU A 1 87 ? 12.161 11.661 -19.900 1.00 98.50 87 GLU A CA 1
ATOM 711 C C . GLU A 1 87 ? 11.175 12.549 -19.131 1.00 98.50 87 GLU A C 1
ATOM 713 O O . GLU A 1 87 ? 11.047 12.397 -17.921 1.00 98.50 87 GLU A O 1
ATOM 718 N N . ILE A 1 88 ? 10.396 13.373 -19.839 1.00 98.44 88 ILE A N 1
ATOM 719 C CA . ILE A 1 88 ? 9.328 14.185 -19.234 1.00 98.44 88 ILE A CA 1
ATOM 720 C C . ILE A 1 88 ? 8.250 13.292 -18.605 1.00 98.44 88 ILE A C 1
ATOM 722 O O . ILE A 1 88 ? 7.882 13.494 -17.455 1.00 98.44 88 ILE A O 1
ATOM 726 N N . GLU A 1 89 ? 7.775 12.271 -19.323 1.00 98.31 89 GLU A N 1
ATOM 727 C CA . GLU A 1 89 ? 6.761 11.339 -18.806 1.00 98.31 89 GLU A CA 1
ATOM 728 C C . GLU A 1 89 ? 7.252 10.609 -17.546 1.00 98.31 89 GLU A C 1
ATOM 730 O O . GLU A 1 89 ? 6.499 10.411 -16.595 1.00 98.31 89 GLU A O 1
ATOM 735 N N . LYS A 1 90 ? 8.540 10.251 -17.499 1.00 98.44 90 LYS A N 1
ATOM 736 C CA . LYS A 1 90 ? 9.161 9.669 -16.307 1.00 98.44 90 LYS A CA 1
ATOM 737 C C . LYS A 1 90 ? 9.146 10.647 -15.129 1.00 98.44 90 LYS A C 1
ATOM 739 O O . LYS A 1 90 ? 8.836 10.222 -14.020 1.00 98.44 90 LYS A O 1
ATOM 744 N N . GLU A 1 91 ? 9.496 11.914 -15.347 1.00 98.56 91 GLU A N 1
ATOM 745 C CA . GLU A 1 91 ? 9.467 12.943 -14.298 1.00 98.56 91 GLU A CA 1
ATOM 746 C C . GLU A 1 91 ? 8.041 13.182 -13.781 1.00 98.56 91 GLU A C 1
ATOM 748 O O . GLU A 1 91 ? 7.829 13.237 -12.571 1.00 98.56 91 GLU A O 1
ATOM 753 N N . GLU A 1 92 ? 7.050 13.240 -14.675 1.00 98.38 92 GLU A N 1
ATOM 754 C CA . GLU A 1 92 ? 5.633 13.378 -14.314 1.00 98.38 92 GLU A CA 1
ATOM 755 C C . GLU A 1 92 ? 5.133 12.184 -13.487 1.00 98.38 92 GLU A C 1
ATOM 757 O O . GLU A 1 92 ? 4.488 12.368 -12.453 1.00 98.38 92 GLU A O 1
ATOM 762 N N . LEU A 1 93 ? 5.464 10.956 -13.901 1.00 98.31 93 LEU A N 1
ATOM 763 C CA . LEU A 1 93 ? 5.110 9.745 -13.157 1.00 98.31 93 LEU A CA 1
ATOM 764 C C . LEU A 1 93 ? 5.800 9.682 -11.794 1.00 98.31 93 LEU A C 1
ATOM 766 O O . LEU A 1 93 ? 5.193 9.223 -10.828 1.00 98.31 93 LEU A O 1
ATOM 770 N N . GLN A 1 94 ? 7.048 10.142 -11.701 1.00 98.50 94 GLN A N 1
ATOM 771 C CA . GLN A 1 94 ? 7.765 10.200 -10.433 1.00 98.50 94 GLN A CA 1
ATOM 772 C C . GLN A 1 94 ? 7.120 11.211 -9.476 1.00 98.50 94 GLN A C 1
ATOM 774 O O . GLN A 1 94 ? 6.886 10.876 -8.319 1.00 98.50 94 GLN A O 1
ATOM 779 N N . ALA A 1 95 ? 6.752 12.400 -9.959 1.00 98.50 95 ALA A N 1
ATOM 780 C CA . ALA A 1 95 ? 6.046 13.390 -9.147 1.00 98.50 95 ALA A CA 1
ATOM 781 C C . ALA A 1 95 ? 4.682 12.868 -8.656 1.00 98.50 95 ALA A C 1
ATOM 783 O O . ALA A 1 95 ? 4.337 13.034 -7.487 1.00 98.50 95 ALA A O 1
ATOM 784 N N . ALA A 1 96 ? 3.926 12.184 -9.523 1.00 98.38 96 ALA A N 1
ATOM 785 C CA . ALA A 1 96 ? 2.653 11.569 -9.147 1.00 98.38 96 ALA A CA 1
ATOM 786 C C . ALA A 1 96 ? 2.823 10.444 -8.109 1.00 98.38 96 ALA A C 1
ATOM 788 O O . ALA A 1 96 ? 1.977 10.282 -7.228 1.00 98.38 96 ALA A O 1
ATOM 789 N N . LEU A 1 97 ? 3.910 9.669 -8.199 1.00 98.38 97 LEU A N 1
ATOM 790 C CA . LEU A 1 97 ? 4.246 8.647 -7.209 1.00 98.38 97 LEU A CA 1
ATOM 791 C C . LEU A 1 97 ? 4.555 9.277 -5.846 1.00 98.38 97 LEU A C 1
ATOM 793 O O . LEU A 1 97 ? 3.987 8.842 -4.849 1.00 98.38 97 LEU A O 1
ATOM 797 N N . GLU A 1 98 ? 5.386 10.320 -5.808 1.00 98.44 98 GLU A N 1
ATOM 798 C CA . GLU A 1 98 ? 5.737 11.033 -4.571 1.00 98.44 98 GLU A CA 1
ATOM 799 C C . GLU A 1 98 ? 4.494 11.647 -3.894 1.00 98.44 98 GLU A C 1
ATOM 801 O O . GLU A 1 98 ? 4.337 11.567 -2.673 1.00 98.44 98 GLU A O 1
ATOM 806 N N . GLU A 1 99 ? 3.555 12.200 -4.671 1.00 98.50 99 GLU A N 1
ATOM 807 C CA . GLU A 1 99 ? 2.278 12.706 -4.146 1.00 98.50 99 GLU A CA 1
ATOM 808 C C . GLU A 1 99 ? 1.405 11.580 -3.563 1.00 98.50 99 GLU A C 1
ATOM 810 O O . GLU A 1 99 ? 0.831 11.729 -2.479 1.00 98.50 99 GLU A O 1
ATOM 815 N N . ALA A 1 100 ? 1.327 10.435 -4.248 1.00 98.25 100 ALA A N 1
ATOM 816 C CA . ALA A 1 100 ? 0.575 9.278 -3.773 1.00 98.25 100 ALA A CA 1
ATOM 817 C C . ALA A 1 100 ? 1.179 8.679 -2.490 1.00 98.25 100 ALA A C 1
ATOM 819 O O . ALA A 1 100 ? 0.433 8.298 -1.585 1.00 98.25 100 ALA A O 1
ATOM 820 N N . GLU A 1 101 ? 2.508 8.629 -2.384 1.00 98.38 101 GLU A N 1
ATOM 821 C CA . GLU A 1 101 ? 3.223 8.186 -1.182 1.00 98.38 101 GLU A CA 1
ATOM 822 C C . GLU A 1 101 ? 2.953 9.119 0.007 1.00 98.38 101 GLU A C 1
ATOM 824 O O . GLU A 1 101 ? 2.618 8.646 1.095 1.00 98.38 101 GLU A O 1
ATOM 829 N N . ALA A 1 102 ? 2.988 10.440 -0.201 1.00 98.50 102 ALA A N 1
ATOM 830 C CA . ALA A 1 102 ? 2.666 11.414 0.843 1.00 98.50 102 ALA A CA 1
ATOM 831 C C . ALA A 1 102 ? 1.201 11.309 1.314 1.00 98.50 102 ALA A C 1
ATOM 833 O O . ALA A 1 102 ? 0.911 11.402 2.512 1.00 98.50 102 ALA A O 1
ATOM 834 N N . ALA A 1 103 ? 0.263 11.087 0.387 1.00 98.19 103 ALA A N 1
ATOM 835 C CA . ALA A 1 103 ? -1.143 10.868 0.721 1.00 98.19 103 ALA A CA 1
ATOM 836 C C . ALA A 1 103 ? -1.344 9.570 1.521 1.00 98.19 103 ALA A C 1
ATOM 838 O O . ALA A 1 103 ? -2.096 9.559 2.500 1.00 98.19 103 ALA A O 1
ATOM 839 N N . LEU A 1 104 ? -0.646 8.492 1.147 1.00 98.38 104 LEU A N 1
ATOM 840 C CA . LEU A 1 104 ? -0.676 7.225 1.876 1.00 98.38 104 LEU A CA 1
ATOM 841 C C . LEU A 1 104 ? -0.160 7.397 3.310 1.00 98.38 104 LEU A C 1
ATOM 843 O O . LEU A 1 104 ? -0.850 7.000 4.248 1.00 98.38 104 LEU A O 1
ATOM 847 N N . GLU A 1 105 ? 0.989 8.051 3.494 1.00 98.50 105 GLU A N 1
ATOM 848 C CA . GLU A 1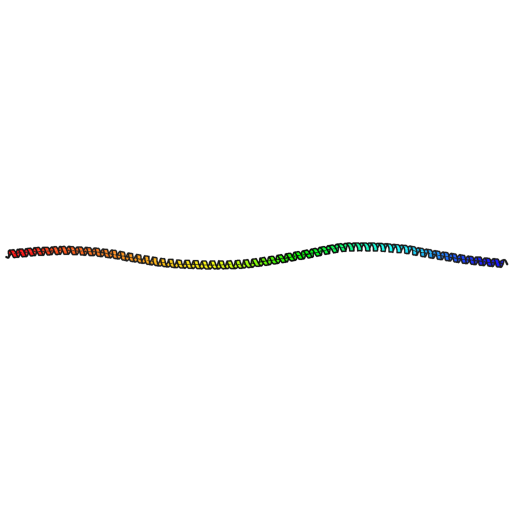 105 ? 1.555 8.321 4.822 1.00 98.50 105 GLU A CA 1
ATOM 849 C C . GLU A 1 105 ? 0.574 9.122 5.700 1.00 98.50 105 GLU A C 1
ATOM 851 O O . GLU A 1 105 ? 0.413 8.861 6.899 1.00 98.50 105 GLU A O 1
ATOM 856 N N . GLN A 1 106 ? -0.142 10.089 5.117 1.00 98.50 106 GLN A N 1
ATOM 857 C CA . GLN A 1 106 ? -1.159 10.850 5.837 1.00 98.50 106 GLN A CA 1
ATOM 858 C C . GLN A 1 106 ? -2.326 9.962 6.308 1.00 98.50 106 GLN A C 1
ATOM 860 O O . GLN A 1 106 ? -2.789 10.112 7.445 1.00 98.50 106 GLN A O 1
ATOM 865 N N . GLU A 1 107 ? -2.812 9.054 5.461 1.00 98.12 107 GLU A N 1
ATOM 866 C CA . GLU A 1 107 ? -3.899 8.133 5.810 1.00 98.12 107 GLU A CA 1
ATOM 867 C C . GLU A 1 107 ? -3.465 7.084 6.843 1.00 98.12 107 GLU A C 1
ATOM 869 O O . GLU A 1 107 ? -4.214 6.805 7.782 1.00 98.12 107 GLU A O 1
ATOM 874 N N . GLU A 1 108 ? -2.234 6.575 6.765 1.00 98.19 108 GLU A N 1
ATOM 875 C CA . GLU A 1 108 ? -1.667 5.682 7.783 1.00 98.19 108 GLU A CA 1
ATOM 876 C C . GLU A 1 108 ? -1.597 6.363 9.157 1.00 98.19 108 GLU A C 1
ATOM 878 O O . GLU A 1 108 ? -1.989 5.786 10.177 1.00 98.19 108 GLU A O 1
ATOM 883 N N . ASN A 1 109 ? -1.193 7.636 9.194 1.00 98.31 109 ASN A N 1
ATOM 884 C CA . ASN A 1 109 ? -1.196 8.433 10.419 1.00 98.31 109 ASN A CA 1
ATOM 885 C C . ASN A 1 109 ? -2.612 8.629 10.991 1.00 98.31 109 ASN A C 1
ATOM 887 O O . ASN A 1 109 ? -2.802 8.560 12.210 1.00 98.31 109 ASN A O 1
ATOM 891 N N . LYS A 1 110 ? -3.620 8.868 10.140 1.00 98.44 110 LYS A N 1
ATOM 892 C CA . LYS A 1 110 ? -5.027 8.958 10.574 1.00 98.44 110 LYS A CA 1
ATOM 893 C C . LYS A 1 110 ? -5.518 7.626 11.133 1.00 98.44 110 LYS A C 1
ATOM 895 O O . LYS A 1 110 ? -6.158 7.618 12.185 1.00 98.44 110 LYS A O 1
ATOM 900 N N . LEU A 1 111 ? -5.185 6.514 10.478 1.00 98.44 111 LEU A N 1
ATOM 901 C CA . LEU A 1 111 ? -5.535 5.172 10.935 1.00 98.44 111 LEU A CA 1
ATOM 902 C C . LEU A 1 111 ? -4.943 4.887 12.318 1.00 98.44 111 LEU A C 1
ATOM 904 O O . LEU A 1 111 ? -5.668 4.441 13.206 1.00 98.44 111 LEU A O 1
ATOM 908 N N . LEU A 1 112 ? -3.659 5.192 12.526 1.00 98.50 112 LEU A N 1
ATOM 909 C CA . LEU A 1 112 ? -2.996 4.987 13.813 1.00 98.50 112 LEU A CA 1
ATOM 910 C C . LEU A 1 112 ? -3.659 5.806 14.932 1.00 98.50 112 LEU A C 1
ATOM 912 O O . LEU A 1 112 ? -3.912 5.280 16.017 1.00 98.50 112 LEU A O 1
ATOM 916 N N . ARG A 1 113 ? -4.003 7.074 14.667 1.00 98.25 113 ARG A N 1
ATOM 917 C CA . ARG A 1 113 ? -4.746 7.910 15.628 1.00 98.25 113 ARG A CA 1
ATOM 918 C C . ARG A 1 113 ? -6.121 7.323 15.943 1.00 98.25 113 ARG A C 1
ATOM 920 O O . ARG A 1 113 ? -6.453 7.176 17.115 1.00 98.25 113 ARG A O 1
ATOM 927 N N . GLY A 1 114 ? -6.874 6.915 14.922 1.00 98.44 114 GLY A N 1
ATOM 928 C CA . GLY A 1 114 ? -8.183 6.284 15.104 1.00 98.44 114 GLY A CA 1
ATOM 929 C C . GLY A 1 114 ? -8.110 4.975 15.899 1.00 98.44 114 GLY A C 1
ATOM 930 O O . GLY A 1 114 ? -8.969 4.710 16.738 1.00 98.44 114 GLY A O 1
ATOM 931 N N . GLN A 1 115 ? -7.061 4.171 15.702 1.00 98.25 115 GLN A N 1
ATOM 932 C CA . GLN A 1 115 ? -6.827 2.955 16.488 1.00 98.25 115 GLN A CA 1
ATOM 933 C C . GLN A 1 115 ? -6.536 3.261 17.963 1.00 98.25 115 GLN A C 1
ATOM 935 O O . GLN A 1 115 ? -7.062 2.575 18.843 1.00 98.25 115 GLN A O 1
ATOM 940 N N . LEU A 1 116 ? -5.739 4.297 18.245 1.00 98.50 116 LEU A N 1
ATOM 941 C CA . LEU A 1 116 ? -5.460 4.737 19.614 1.00 98.50 116 LEU A CA 1
ATOM 942 C C . LEU A 1 116 ? -6.727 5.247 20.311 1.00 98.50 116 LEU A C 1
ATOM 944 O O . LEU A 1 116 ? -7.009 4.822 21.431 1.00 98.50 116 LEU A O 1
ATOM 948 N N . GLU A 1 117 ? -7.516 6.091 19.643 1.00 98.31 117 GLU A N 1
ATOM 949 C CA . GLU A 1 117 ? -8.800 6.582 20.161 1.00 98.31 117 GLU A CA 1
ATOM 950 C C . GLU A 1 117 ? -9.767 5.426 20.442 1.00 98.31 117 GLU A C 1
ATOM 952 O O . GLU A 1 117 ? -10.353 5.348 21.522 1.00 98.31 117 GLU A O 1
ATOM 957 N N . LEU A 1 118 ? -9.881 4.466 19.519 1.00 98.38 118 LEU A N 1
ATOM 958 C CA . LEU A 1 118 ? -10.715 3.280 19.711 1.00 98.38 118 LEU A CA 1
ATOM 959 C C . LEU A 1 118 ? -10.261 2.454 20.921 1.00 98.38 118 LEU A C 1
ATOM 961 O O . LEU A 1 118 ? -11.097 1.982 21.694 1.00 98.38 118 LEU A O 1
ATOM 965 N N . SER A 1 119 ? -8.950 2.272 21.097 1.00 98.44 119 SER A N 1
ATOM 966 C CA . SER A 1 119 ? -8.397 1.562 22.254 1.00 98.44 119 SER A CA 1
ATOM 967 C C . SER A 1 119 ? -8.703 2.291 23.564 1.00 98.44 119 SER A C 1
ATOM 969 O O . SER A 1 119 ? -9.050 1.643 24.550 1.00 98.44 119 SER A O 1
ATOM 971 N N . GLN A 1 120 ? -8.603 3.623 23.586 1.00 98.44 120 GLN A N 1
ATOM 972 C CA . GLN A 1 120 ? -8.928 4.435 24.761 1.00 98.44 120 GLN A CA 1
ATOM 973 C C . GLN A 1 120 ? -10.414 4.345 25.116 1.00 98.44 120 GLN A C 1
ATOM 975 O O . GLN A 1 120 ? -10.749 4.080 26.268 1.00 98.44 120 GLN A O 1
ATOM 980 N N . VAL A 1 121 ? -11.305 4.489 24.129 1.00 98.50 121 VAL A N 1
ATOM 981 C CA . VAL A 1 121 ? -12.758 4.385 24.338 1.00 98.50 121 VAL A CA 1
ATOM 982 C C . VAL A 1 121 ? -13.138 2.999 24.856 1.00 98.50 121 VAL A C 1
ATOM 984 O O . VAL A 1 121 ? -13.949 2.894 25.772 1.00 98.50 121 VAL A O 1
ATOM 987 N N . ARG A 1 122 ? -12.533 1.929 24.323 1.00 98.50 122 ARG A N 1
ATOM 988 C CA . ARG A 1 122 ? -12.750 0.565 24.833 1.00 98.50 122 ARG A CA 1
ATOM 989 C C . ARG A 1 122 ? -12.355 0.439 26.303 1.00 98.50 122 ARG A C 1
ATOM 991 O O . ARG A 1 122 ? -13.171 -0.013 27.095 1.00 98.50 122 ARG A O 1
ATOM 998 N N . GLN A 1 123 ? -11.163 0.909 26.675 1.00 98.44 123 GLN A N 1
ATOM 999 C CA . GLN A 1 123 ? -10.713 0.891 28.072 1.00 98.44 123 GLN A CA 1
ATOM 1000 C C . GLN A 1 123 ? -11.625 1.717 28.990 1.00 98.44 123 GLN A C 1
ATOM 1002 O O . GLN A 1 123 ? -11.915 1.300 30.110 1.00 98.44 123 GLN A O 1
ATOM 1007 N N . GLU A 1 124 ? -12.103 2.876 28.529 1.00 98.44 124 GLU A N 1
ATOM 1008 C CA . GLU A 1 124 ? -13.040 3.694 29.298 1.00 98.44 124 GLU A CA 1
ATOM 1009 C C . GLU A 1 124 ? -14.388 2.987 29.494 1.00 98.44 124 GLU A C 1
ATOM 1011 O O . GLU A 1 124 ? -14.936 3.020 30.598 1.00 98.44 124 GLU A O 1
ATOM 1016 N N . ILE A 1 125 ? -14.916 2.339 28.450 1.00 98.38 125 ILE A N 1
ATOM 1017 C CA . ILE A 1 125 ? -16.151 1.551 28.526 1.00 98.38 125 ILE A CA 1
ATOM 1018 C C . ILE A 1 125 ? -15.984 0.403 29.522 1.00 98.38 125 ILE A C 1
ATOM 1020 O O . ILE A 1 125 ? -16.821 0.272 30.414 1.00 98.38 125 ILE A O 1
ATOM 1024 N N . ASP A 1 126 ? -14.903 -0.372 29.422 1.00 98.38 126 ASP A N 1
ATOM 1025 C CA . ASP A 1 126 ? -14.640 -1.501 30.320 1.00 98.38 126 ASP A CA 1
ATOM 1026 C C . ASP A 1 126 ? -14.547 -1.035 31.782 1.00 98.38 126 ASP A C 1
ATOM 1028 O O . ASP A 1 126 ? -15.176 -1.619 32.667 1.00 98.38 126 ASP A O 1
ATOM 1032 N N . ARG A 1 127 ? -13.856 0.086 32.036 1.00 98.50 127 ARG A N 1
ATOM 1033 C CA . ARG A 1 127 ? -13.788 0.691 33.373 1.00 98.50 127 ARG A CA 1
ATOM 1034 C C . ARG A 1 127 ? -15.168 1.113 33.881 1.00 98.50 127 ARG A C 1
ATOM 1036 O O . ARG A 1 127 ? -15.513 0.813 35.019 1.00 98.50 127 ARG A O 1
ATOM 1043 N N . ARG A 1 128 ? -15.972 1.795 33.056 1.00 98.31 128 ARG A N 1
ATOM 1044 C CA . ARG A 1 128 ? -17.327 2.230 33.443 1.00 98.31 128 ARG A CA 1
ATOM 1045 C C . ARG A 1 128 ? -18.249 1.048 33.730 1.00 98.31 128 ARG A C 1
ATOM 1047 O O . ARG A 1 128 ? -19.088 1.148 34.621 1.00 98.31 128 ARG A O 1
ATOM 1054 N N . ILE A 1 129 ? -18.121 -0.047 32.979 1.00 98.31 129 ILE A N 1
ATOM 1055 C CA . ILE A 1 129 ? -18.868 -1.283 33.238 1.00 98.31 129 ILE A CA 1
ATOM 1056 C C . ILE A 1 129 ? -18.491 -1.824 34.616 1.00 98.31 129 ILE A C 1
ATOM 1058 O O . ILE A 1 129 ? -19.383 -2.040 35.433 1.00 98.31 129 ILE A O 1
ATOM 1062 N N . GLN A 1 130 ? -17.194 -1.947 34.908 1.00 98.31 130 GLN A N 1
ATOM 1063 C CA . GLN A 1 130 ? -16.724 -2.428 36.206 1.00 98.31 130 GLN A CA 1
ATOM 1064 C C . GLN A 1 130 ? -17.208 -1.539 37.367 1.00 98.31 130 GLN A C 1
ATOM 1066 O O . GLN A 1 130 ? -17.745 -2.045 38.349 1.00 98.31 130 GLN A O 1
ATOM 1071 N N . GLU A 1 131 ? -17.092 -0.213 37.242 1.00 98.19 131 GLU A N 1
ATOM 1072 C CA . GLU A 1 131 ? -17.597 0.741 38.244 1.00 98.19 131 GLU A CA 1
ATOM 1073 C C . GLU A 1 131 ? -19.105 0.552 38.491 1.00 98.19 131 GLU A C 1
ATOM 1075 O O . GLU A 1 131 ? -19.562 0.552 39.635 1.00 98.19 131 GLU A O 1
ATOM 1080 N N . LYS A 1 132 ? -19.892 0.335 37.428 1.00 98.25 132 LYS A N 1
ATOM 1081 C CA . LYS A 1 132 ? -21.336 0.094 37.545 1.00 98.25 132 LYS A CA 1
ATOM 1082 C C . LYS A 1 132 ? -21.659 -1.244 38.198 1.00 98.25 132 LYS A C 1
ATOM 1084 O O . LYS A 1 132 ? -22.585 -1.305 39.003 1.00 98.25 132 LYS A O 1
ATOM 1089 N N . GLU A 1 133 ? -20.920 -2.301 37.881 1.00 98.25 133 GLU A N 1
ATOM 1090 C CA . GLU A 1 133 ? -21.076 -3.606 38.531 1.00 98.25 133 GLU A CA 1
ATOM 1091 C C . GLU A 1 133 ? -20.793 -3.517 40.038 1.00 98.25 133 GLU A C 1
ATOM 1093 O O . GLU A 1 133 ? -21.566 -4.043 40.845 1.00 98.25 133 GLU A O 1
ATOM 1098 N N . GLU A 1 134 ? -19.746 -2.787 40.434 1.00 97.88 134 GLU A N 1
ATOM 1099 C CA . GLU A 1 134 ? -19.416 -2.541 41.841 1.00 97.88 134 GLU A CA 1
ATOM 1100 C C . GLU A 1 134 ? -20.501 -1.717 42.557 1.00 97.88 134 GLU A C 1
ATOM 1102 O O . GLU A 1 134 ? -20.896 -2.056 43.678 1.00 97.88 134 GLU A O 1
ATOM 1107 N N . GLU A 1 135 ? -21.037 -0.671 41.916 1.00 97.94 135 GLU A N 1
ATOM 1108 C CA . GLU A 1 135 ? -22.177 0.098 42.433 1.00 97.94 135 GLU A CA 1
ATOM 1109 C C . GLU A 1 135 ? -23.410 -0.792 42.651 1.00 97.94 135 GLU A C 1
ATOM 1111 O O . GLU A 1 135 ? -23.998 -0.772 43.737 1.00 97.94 135 GLU A O 1
ATOM 1116 N N . PHE A 1 136 ? -23.785 -1.611 41.661 1.00 97.62 136 PHE A N 1
ATOM 1117 C CA . PHE A 1 136 ? -24.936 -2.510 41.771 1.00 97.62 136 PHE A CA 1
ATOM 1118 C C . PHE A 1 136 ? -24.766 -3.533 42.892 1.00 97.62 136 PHE A C 1
ATOM 1120 O O . PHE A 1 136 ? -25.700 -3.754 43.670 1.00 97.62 136 PHE A O 1
ATOM 1127 N N . GLU A 1 137 ? -23.585 -4.137 43.016 1.00 98.06 137 GLU A N 1
ATOM 1128 C CA . GLU A 1 137 ? -23.315 -5.111 44.070 1.00 98.06 137 GLU A CA 1
ATOM 1129 C C . GLU A 1 137 ? -23.325 -4.452 45.460 1.00 98.06 137 GLU A C 1
ATOM 1131 O O . GLU A 1 137 ? -23.851 -5.026 46.419 1.00 98.06 137 GLU A O 1
ATOM 1136 N N . ASN A 1 138 ? -22.831 -3.217 45.583 1.00 97.94 138 ASN A N 1
ATOM 1137 C CA . ASN A 1 138 ? -22.914 -2.443 46.822 1.00 97.94 138 ASN A CA 1
ATOM 1138 C C . ASN A 1 138 ? -24.364 -2.117 47.206 1.00 97.94 138 ASN A C 1
ATOM 1140 O O . ASN A 1 138 ? -24.761 -2.347 48.354 1.00 97.94 138 ASN A O 1
ATOM 1144 N N . THR A 1 139 ? -25.176 -1.641 46.259 1.00 97.88 139 THR A N 1
ATOM 1145 C CA . THR A 1 139 ? -26.605 -1.370 46.477 1.00 97.88 139 THR A CA 1
ATOM 1146 C C . THR A 1 139 ? -27.355 -2.637 46.870 1.00 97.88 139 THR A C 1
ATOM 1148 O O . THR A 1 139 ? -28.101 -2.636 47.851 1.00 97.88 139 THR A O 1
ATOM 1151 N N . ARG A 1 140 ? -27.106 -3.750 46.173 1.00 98.25 140 ARG A N 1
ATOM 1152 C CA . ARG A 1 140 ? -27.683 -5.056 46.496 1.00 98.25 140 ARG A CA 1
ATOM 1153 C C . ARG A 1 140 ? -27.325 -5.490 47.918 1.00 98.25 140 ARG A C 1
ATOM 1155 O O . ARG A 1 140 ? -28.218 -5.868 48.672 1.00 98.25 140 ARG A O 1
ATOM 1162 N N . LYS A 1 141 ? -26.051 -5.401 48.317 1.00 98.06 141 LYS A N 1
ATOM 1163 C CA . LYS A 1 141 ? -25.609 -5.722 49.688 1.00 98.06 141 LYS A CA 1
ATOM 1164 C C . LYS A 1 141 ? -26.264 -4.820 50.732 1.00 98.06 141 LYS A C 1
ATOM 1166 O O . LYS A 1 141 ? -26.654 -5.306 51.791 1.00 98.06 141 LYS A O 1
ATOM 1171 N N . CYS A 1 142 ? -26.390 -3.522 50.457 1.00 97.94 142 CYS A N 1
ATOM 1172 C CA . CYS A 1 142 ? -27.054 -2.575 51.351 1.00 97.94 142 CYS A CA 1
ATOM 1173 C C . CYS A 1 142 ? -28.531 -2.943 51.556 1.00 97.94 142 CYS A C 1
ATOM 1175 O O . CYS A 1 142 ? -28.977 -3.084 52.696 1.00 97.94 142 CYS A O 1
ATOM 1177 N N . HIS A 1 143 ? -29.264 -3.180 50.465 1.00 96.81 143 HIS A N 1
ATOM 1178 C CA . HIS A 1 143 ? -30.660 -3.603 50.528 1.00 96.81 143 HIS A CA 1
ATOM 1179 C C . HIS A 1 143 ? -30.831 -4.963 51.201 1.00 96.81 143 HIS A C 1
ATOM 1181 O O . HIS A 1 143 ? -31.748 -5.110 52.003 1.00 96.81 143 HIS A O 1
ATOM 1187 N N . GLN A 1 144 ? -29.930 -5.921 50.965 1.00 97.69 144 GLN A N 1
ATOM 1188 C CA . GLN A 1 144 ? -29.964 -7.208 51.658 1.00 97.69 144 GLN A CA 1
ATOM 1189 C C . GLN A 1 144 ? -29.832 -7.029 53.176 1.00 97.69 144 GLN A C 1
ATOM 1191 O O . GLN A 1 144 ? -30.651 -7.551 53.922 1.00 97.69 144 GLN A O 1
ATOM 1196 N N . ARG A 1 145 ? -28.874 -6.217 53.645 1.00 97.88 145 ARG A N 1
ATOM 1197 C CA . ARG A 1 145 ? -28.732 -5.922 55.083 1.00 97.88 145 ARG A CA 1
ATOM 1198 C C . ARG A 1 145 ? -29.970 -5.235 55.664 1.00 97.88 145 ARG A C 1
ATOM 1200 O O . ARG A 1 145 ? -30.347 -5.515 56.799 1.00 97.88 145 ARG A O 1
ATOM 1207 N N . ALA A 1 146 ? -30.588 -4.324 54.912 1.00 97.31 146 ALA A N 1
ATOM 1208 C CA . ALA A 1 146 ? -31.818 -3.660 55.337 1.00 97.31 146 ALA A CA 1
ATOM 1209 C C . ALA A 1 146 ? -32.984 -4.656 55.457 1.00 97.31 146 ALA A C 1
ATOM 1211 O O . ALA A 1 146 ? -33.708 -4.617 56.451 1.00 97.31 146 ALA A O 1
ATOM 1212 N N . LEU A 1 147 ? -33.123 -5.574 54.493 1.00 97.50 147 LEU A N 1
ATOM 1213 C CA . LEU A 1 147 ? -34.107 -6.656 54.537 1.00 97.50 147 LEU A CA 1
ATOM 1214 C C . LEU A 1 147 ? -33.879 -7.570 55.742 1.00 97.50 147 LEU A C 1
ATOM 1216 O O . LEU A 1 147 ? -34.819 -7.798 56.497 1.00 97.50 147 LEU A O 1
ATOM 1220 N N . ASP A 1 148 ? -32.643 -8.017 55.977 1.00 97.25 148 ASP A N 1
ATOM 1221 C CA . ASP A 1 148 ? -32.302 -8.877 57.118 1.00 97.25 148 ASP A CA 1
ATOM 1222 C C . ASP A 1 148 ? -32.619 -8.183 58.462 1.00 97.25 148 ASP A C 1
ATOM 1224 O O . ASP A 1 148 ? -33.149 -8.799 59.387 1.00 97.25 148 ASP A O 1
ATOM 1228 N N . SER A 1 149 ? -32.364 -6.873 58.564 1.00 97.50 149 SER A N 1
ATOM 1229 C CA . SER A 1 149 ? -32.694 -6.059 59.746 1.00 97.50 149 SER A CA 1
ATOM 1230 C C . SER A 1 149 ? -34.207 -5.910 59.968 1.00 97.50 149 SER A C 1
ATOM 1232 O O . SER A 1 149 ? -34.701 -6.060 61.093 1.00 97.50 149 SER A O 1
ATOM 1234 N N . MET A 1 150 ? -34.970 -5.648 58.900 1.00 96.81 150 MET A N 1
ATOM 1235 C CA . MET A 1 150 ? -36.435 -5.587 58.970 1.00 96.81 150 MET A CA 1
ATOM 1236 C C . MET A 1 150 ? -37.029 -6.950 59.330 1.00 96.81 150 MET A C 1
ATOM 1238 O O . MET A 1 150 ? -37.944 -7.008 60.149 1.00 96.81 150 MET A O 1
ATOM 1242 N N . GLN A 1 151 ? -36.484 -8.034 58.775 1.00 97.19 151 GLN A N 1
ATOM 1243 C CA . GLN A 1 151 ? -36.870 -9.406 59.093 1.00 97.19 151 GLN A CA 1
ATOM 1244 C C . GLN A 1 151 ? -36.660 -9.700 60.586 1.00 97.19 151 GLN A C 1
ATOM 1246 O O . GLN A 1 151 ? -37.586 -10.151 61.257 1.00 97.19 151 GLN A O 1
ATOM 1251 N N . ALA A 1 152 ? -35.488 -9.365 61.137 1.00 97.44 152 ALA A N 1
ATOM 1252 C CA . ALA A 1 152 ? -35.194 -9.552 62.558 1.00 97.44 152 ALA A CA 1
ATOM 1253 C C . ALA A 1 152 ? -36.142 -8.742 63.463 1.00 97.44 152 ALA A C 1
ATOM 1255 O O . ALA A 1 152 ? -36.614 -9.240 64.487 1.00 97.44 152 ALA A O 1
ATOM 1256 N N . SER A 1 153 ? -36.457 -7.505 63.067 1.00 96.75 153 SER A N 1
ATOM 1257 C CA . SER A 1 153 ? -37.398 -6.637 63.788 1.00 96.75 153 SER A CA 1
ATOM 1258 C C . SER A 1 153 ? -38.829 -7.189 63.737 1.00 96.75 153 SER A C 1
ATOM 1260 O O . SER A 1 153 ? -39.518 -7.209 64.755 1.00 96.75 153 SER A O 1
ATOM 1262 N N . LEU A 1 154 ? -39.264 -7.701 62.579 1.00 97.25 154 LEU A N 1
ATOM 1263 C CA . LEU A 1 154 ? -40.565 -8.351 62.411 1.00 97.25 154 LEU A CA 1
ATOM 1264 C C . LEU A 1 154 ? -40.684 -9.613 63.278 1.00 97.25 154 LEU A C 1
ATOM 1266 O O . LEU A 1 154 ? -41.717 -9.833 63.907 1.00 97.25 154 LEU A O 1
ATOM 1270 N N . GLU A 1 155 ? -39.633 -10.431 63.342 1.00 97.00 155 GLU A N 1
ATOM 1271 C CA . GLU A 1 155 ? -39.591 -11.620 64.198 1.00 97.00 155 GLU A CA 1
ATOM 1272 C C . GLU A 1 155 ? -39.631 -11.268 65.691 1.00 97.00 155 GLU A C 1
ATOM 1274 O O . GLU A 1 155 ? -40.322 -11.941 66.464 1.00 97.00 155 GLU A O 1
ATOM 1279 N N . ALA A 1 156 ? -38.930 -10.208 66.107 1.00 97.12 156 ALA A N 1
ATOM 1280 C CA . ALA A 1 156 ? -38.975 -9.706 67.478 1.00 97.12 156 ALA A CA 1
ATOM 1281 C C . ALA A 1 156 ? -40.383 -9.212 67.850 1.00 97.12 156 ALA A C 1
ATOM 1283 O O . ALA A 1 156 ? -40.913 -9.608 68.889 1.00 97.12 156 ALA A O 1
ATOM 1284 N N . GLU A 1 157 ? -41.022 -8.434 66.973 1.00 95.62 157 GLU A N 1
ATOM 1285 C CA . GLU A 1 157 ? -42.387 -7.937 67.170 1.00 95.62 157 GLU A CA 1
ATOM 1286 C C . GLU A 1 157 ? -43.406 -9.087 67.211 1.00 95.62 157 GLU A C 1
ATOM 1288 O O . GLU A 1 157 ? -44.304 -9.113 68.053 1.00 95.62 157 GLU A O 1
ATOM 1293 N N . ALA A 1 158 ? -43.246 -10.098 66.350 1.00 97.25 158 ALA A N 1
ATOM 1294 C CA . ALA A 1 158 ? -44.094 -11.287 66.353 1.00 97.25 158 ALA A CA 1
ATOM 1295 C C . ALA A 1 158 ? -43.987 -12.071 67.673 1.00 97.25 158 ALA A C 1
ATOM 1297 O O . ALA A 1 158 ? -45.013 -12.486 68.225 1.00 97.25 158 ALA A O 1
ATOM 1298 N N . LYS A 1 159 ? -42.768 -12.241 68.208 1.00 96.62 159 LYS A N 1
ATOM 1299 C CA . LYS A 1 159 ? -42.537 -12.856 69.527 1.00 96.62 159 LYS A CA 1
ATOM 1300 C C . LYS A 1 159 ? -43.142 -12.015 70.650 1.00 96.62 159 LYS A C 1
ATOM 1302 O O . LYS A 1 159 ? -43.902 -12.553 71.453 1.00 96.62 159 LYS A O 1
ATOM 1307 N N . GLY A 1 160 ? -42.889 -10.705 70.658 1.00 96.50 160 GLY A N 1
ATOM 1308 C CA . GLY A 1 160 ? -43.452 -9.776 71.642 1.00 96.50 160 GLY A CA 1
ATOM 1309 C C . GLY A 1 160 ? -44.983 -9.793 71.649 1.00 96.50 160 GLY A C 1
ATOM 1310 O O . GLY A 1 160 ? -45.605 -9.912 72.704 1.00 96.50 160 GLY A O 1
ATOM 1311 N N . LYS A 1 161 ? -45.614 -9.800 70.469 1.00 97.31 161 LYS A N 1
ATOM 1312 C CA . LYS A 1 161 ? -47.069 -9.951 70.322 1.00 97.31 161 LYS A CA 1
ATOM 1313 C C . LYS A 1 161 ? -47.573 -11.281 70.886 1.00 97.31 161 LYS A C 1
ATOM 1315 O O . LYS A 1 161 ? -48.608 -11.303 71.553 1.00 97.31 161 LYS A O 1
ATOM 1320 N N . ALA A 1 162 ? -46.879 -12.389 70.621 1.00 96.94 162 ALA A N 1
ATOM 1321 C CA . ALA A 1 162 ? -47.258 -13.699 71.148 1.00 96.94 162 ALA A CA 1
ATOM 1322 C C . ALA A 1 162 ? -47.182 -13.741 72.685 1.00 96.94 162 ALA A C 1
ATOM 1324 O O . ALA A 1 162 ? -48.102 -14.244 73.337 1.00 96.94 162 ALA A O 1
ATOM 1325 N N . GLU A 1 163 ? -46.133 -13.161 73.272 1.00 96.69 163 GLU A N 1
ATOM 1326 C CA . GLU A 1 163 ? -45.979 -13.033 74.723 1.00 96.69 163 GLU A CA 1
ATOM 1327 C C . GLU A 1 163 ? -47.058 -12.137 75.338 1.00 96.69 163 GLU A C 1
ATOM 1329 O O . GLU A 1 163 ? -47.710 -12.545 76.301 1.00 96.69 163 GLU A O 1
ATOM 1334 N N . ALA A 1 164 ? -47.320 -10.969 74.744 1.00 96.44 164 ALA A N 1
ATOM 1335 C CA . ALA A 1 164 ? -48.376 -10.058 75.178 1.00 96.44 164 ALA A CA 1
ATOM 1336 C C . ALA A 1 164 ? -49.758 -10.728 75.144 1.00 96.44 164 ALA A C 1
ATOM 1338 O O . ALA A 1 164 ? -50.528 -10.604 76.094 1.00 96.44 164 ALA A O 1
ATOM 1339 N N . LEU A 1 165 ? -50.062 -11.507 74.098 1.00 96.88 165 LEU A N 1
ATOM 1340 C CA . LEU A 1 165 ? -51.298 -12.292 74.020 1.00 96.88 165 LEU A CA 1
ATOM 1341 C C . LEU A 1 165 ? -51.377 -13.368 75.111 1.00 96.88 165 LEU A C 1
ATOM 1343 O O . LEU A 1 165 ? -52.456 -13.600 75.659 1.00 96.88 165 LEU A O 1
ATOM 1347 N N . ARG A 1 166 ? -50.257 -14.018 75.451 1.00 97.44 166 ARG A N 1
ATOM 1348 C CA . ARG A 1 166 ? -50.203 -15.006 76.540 1.00 97.44 166 ARG A CA 1
ATOM 1349 C C . ARG A 1 166 ? -50.463 -14.355 77.897 1.00 97.44 166 ARG A C 1
ATOM 1351 O O . ARG A 1 166 ? -51.258 -14.878 78.674 1.00 97.44 166 ARG A O 1
ATOM 1358 N N . VAL A 1 167 ? -49.813 -13.223 78.170 1.00 97.00 167 VAL A N 1
ATOM 1359 C CA . VAL A 1 167 ? -50.007 -12.447 79.405 1.00 97.00 167 VAL A CA 1
ATOM 1360 C C . VAL A 1 167 ? -51.440 -11.938 79.491 1.00 97.00 167 VAL A C 1
ATOM 1362 O O . VAL A 1 167 ? -52.069 -12.106 80.529 1.00 97.00 167 VAL A O 1
ATOM 1365 N N . LYS A 1 168 ? -51.987 -11.403 78.392 1.00 96.88 168 LYS A N 1
ATOM 1366 C CA . LYS A 1 168 ? -53.384 -10.968 78.313 1.00 96.88 168 LYS A CA 1
ATOM 1367 C C . LYS A 1 168 ? -54.343 -12.090 78.718 1.00 96.88 168 LYS A C 1
ATOM 1369 O O . LYS A 1 168 ? -55.146 -11.878 79.614 1.00 96.88 168 LYS A O 1
ATOM 1374 N N . LYS A 1 169 ? -54.225 -13.283 78.121 1.00 97.50 169 LYS A N 1
ATOM 1375 C CA . LYS A 1 169 ? -55.084 -14.433 78.468 1.00 97.50 169 LYS A CA 1
ATOM 1376 C C . LYS A 1 169 ? -54.969 -14.832 79.938 1.00 97.50 169 LYS A C 1
ATOM 1378 O O . LYS A 1 169 ? -55.962 -15.214 80.546 1.00 97.50 169 LYS A O 1
ATOM 1383 N N . LYS A 1 170 ? -53.760 -14.758 80.505 1.00 96.88 170 LYS A N 1
ATOM 1384 C CA . LYS A 1 170 ? -53.548 -15.023 81.929 1.00 96.88 170 LYS A CA 1
ATOM 1385 C C . LYS A 1 170 ? -54.265 -13.984 82.794 1.00 96.88 170 LYS A C 1
ATOM 1387 O O . LYS A 1 170 ? -55.012 -14.374 83.674 1.00 96.88 170 LYS A O 1
ATOM 1392 N N . LEU A 1 171 ? -54.095 -12.695 82.499 1.00 95.62 171 LEU A N 1
ATOM 1393 C CA . LEU A 1 171 ? -54.777 -11.619 83.223 1.00 95.62 171 LEU A CA 1
ATOM 1394 C C . LEU A 1 171 ? -56.303 -11.719 83.099 1.00 95.62 171 LEU A C 1
ATOM 1396 O O . LEU A 1 171 ? -56.995 -11.504 84.082 1.00 95.62 171 LEU A O 1
ATOM 1400 N N . GLU A 1 172 ? -56.829 -12.078 81.925 1.00 95.94 172 GLU A N 1
ATOM 1401 C CA . GLU A 1 172 ? -58.264 -12.343 81.735 1.00 95.94 172 GLU A CA 1
ATOM 1402 C C . GLU A 1 172 ? -58.750 -13.501 82.630 1.00 95.94 172 GLU A C 1
ATOM 1404 O O . GLU A 1 172 ? -59.816 -13.398 83.233 1.00 95.94 172 GLU A O 1
ATOM 1409 N N . SER A 1 173 ? -57.958 -14.571 82.773 1.00 96.81 173 SER A N 1
ATOM 1410 C CA . SER A 1 173 ? -58.249 -15.680 83.697 1.00 96.81 173 SER A CA 1
ATOM 1411 C C . SER A 1 173 ? -58.186 -15.247 85.164 1.00 96.81 173 SER A C 1
ATOM 1413 O O . SER A 1 173 ? -59.107 -15.544 85.920 1.00 96.81 173 SER A O 1
ATOM 1415 N N . ASP A 1 174 ? -57.134 -14.521 85.556 1.00 95.81 174 ASP A N 1
ATOM 1416 C CA . ASP A 1 174 ? -56.935 -14.025 86.924 1.00 95.81 174 ASP A CA 1
ATOM 1417 C C . ASP A 1 174 ? -58.080 -13.071 87.329 1.00 95.81 174 ASP A C 1
ATOM 1419 O O . ASP A 1 174 ? -58.592 -13.148 88.445 1.00 95.81 174 ASP A O 1
ATOM 1423 N N . ILE A 1 175 ? -58.533 -12.198 86.415 1.00 96.12 175 ILE A N 1
ATOM 1424 C CA . ILE A 1 175 ? -59.702 -11.325 86.621 1.00 96.12 175 ILE A CA 1
ATOM 1425 C C . ILE A 1 175 ? -60.955 -12.165 86.876 1.00 96.12 175 ILE A C 1
ATOM 1427 O O . ILE A 1 175 ? -61.652 -11.918 87.857 1.00 96.12 175 ILE A O 1
ATOM 1431 N N . ASN A 1 176 ? -61.214 -13.179 86.050 1.00 96.12 176 ASN A N 1
ATOM 1432 C CA . ASN A 1 176 ? -62.381 -14.046 86.210 1.00 96.12 176 ASN A CA 1
ATOM 1433 C C . ASN A 1 176 ? -62.355 -14.816 87.550 1.00 96.12 176 ASN A C 1
ATOM 1435 O O . ASN A 1 176 ? -63.384 -14.956 88.209 1.00 96.12 176 ASN A O 1
ATOM 1439 N N . GLU A 1 177 ? -61.187 -15.288 88.000 1.00 95.75 177 GLU A N 1
ATOM 1440 C CA . GLU A 1 177 ? -61.037 -15.909 89.326 1.00 95.75 177 GLU A CA 1
ATOM 1441 C C . GLU A 1 177 ? -61.324 -14.924 90.469 1.00 95.75 177 GLU A C 1
ATOM 1443 O O . GLU A 1 177 ? -62.011 -15.272 91.435 1.00 95.75 177 GLU A O 1
ATOM 1448 N N . LEU A 1 178 ? -60.835 -13.684 90.355 1.00 94.31 178 LEU A N 1
ATOM 1449 C CA . LEU A 1 178 ? -61.091 -12.625 91.331 1.00 94.31 178 LEU A CA 1
ATOM 1450 C C . LEU A 1 178 ? -62.566 -12.212 91.370 1.00 94.31 178 LEU A C 1
ATOM 1452 O O . LEU A 1 178 ? -63.086 -11.974 92.459 1.00 94.31 178 LEU A O 1
ATOM 1456 N N . GLU A 1 179 ? -63.248 -12.157 90.226 1.00 95.00 179 GLU A N 1
ATOM 1457 C CA . GLU A 1 179 ? -64.691 -11.898 90.141 1.00 95.00 179 GLU A CA 1
ATOM 1458 C C . GLU A 1 179 ? -65.490 -12.984 90.874 1.00 95.00 179 GLU A C 1
ATOM 1460 O O . GLU A 1 179 ? -66.313 -12.667 91.734 1.00 95.00 179 GLU A O 1
ATOM 1465 N N . ILE A 1 180 ? -65.177 -14.265 90.637 1.00 95.38 180 ILE A N 1
ATOM 1466 C CA . ILE A 1 180 ? -65.806 -15.391 91.351 1.00 95.38 180 ILE A CA 1
ATOM 1467 C C . ILE A 1 180 ? -65.547 -15.298 92.864 1.00 95.38 180 ILE A C 1
ATOM 1469 O O . ILE A 1 180 ? -66.457 -15.487 93.676 1.00 95.38 180 ILE A O 1
ATOM 1473 N N . ALA A 1 181 ? -64.308 -15.006 93.274 1.00 94.12 181 ALA A N 1
ATOM 1474 C CA . ALA A 1 181 ? -63.954 -14.860 94.685 1.00 94.12 181 ALA A CA 1
ATOM 1475 C C . ALA A 1 181 ? -64.680 -13.675 95.347 1.00 94.12 181 ALA A C 1
ATOM 1477 O O . ALA A 1 181 ? -65.133 -13.785 96.492 1.00 94.12 181 ALA A O 1
ATOM 1478 N N . LEU A 1 182 ? -64.823 -12.559 94.628 1.00 95.00 182 LEU A N 1
ATOM 1479 C CA . LEU A 1 182 ? -65.572 -11.389 95.071 1.00 95.00 182 LEU A CA 1
ATOM 1480 C C . LEU A 1 182 ? -67.058 -11.717 95.243 1.00 95.00 182 LEU A C 1
ATOM 1482 O O . LEU A 1 182 ? -67.631 -11.355 96.270 1.00 95.00 182 LEU A O 1
ATOM 1486 N N . ASP A 1 183 ? -67.666 -12.446 94.307 1.00 94.31 183 ASP A N 1
ATOM 1487 C CA . ASP A 1 183 ? -69.056 -12.901 94.410 1.00 94.31 183 ASP A CA 1
ATOM 1488 C C . ASP A 1 183 ? -69.272 -13.814 95.622 1.00 94.31 183 ASP A C 1
ATOM 1490 O O . ASP A 1 183 ? -70.216 -13.612 96.393 1.00 94.31 183 ASP A O 1
ATOM 1494 N N . HIS A 1 184 ? -68.365 -14.768 95.864 1.00 94.44 184 HIS A N 1
ATOM 1495 C CA . HIS A 1 184 ? -68.394 -15.598 97.072 1.00 94.44 184 HIS A CA 1
ATOM 1496 C C . HIS A 1 184 ? -68.270 -14.763 98.354 1.00 94.44 184 HIS A C 1
ATOM 1498 O O . HIS A 1 184 ? -69.029 -14.974 99.303 1.00 94.44 184 HIS A O 1
ATOM 1504 N N . SER A 1 185 ? -67.352 -13.794 98.387 1.00 93.56 185 SER A N 1
ATOM 1505 C CA . SER A 1 185 ? -67.154 -12.901 99.535 1.00 93.56 185 SER A CA 1
ATOM 1506 C C . SER A 1 185 ? -68.377 -12.009 99.782 1.00 93.56 185 SER A C 1
ATOM 1508 O O . SER A 1 185 ? -68.860 -11.907 100.910 1.00 93.56 185 SER A O 1
ATOM 1510 N N . ASN A 1 186 ? -68.960 -11.434 98.726 1.00 93.50 186 ASN A N 1
ATOM 1511 C CA . ASN A 1 186 ? -70.191 -10.647 98.792 1.00 93.50 186 ASN A CA 1
ATOM 1512 C C . ASN A 1 186 ? -71.375 -11.486 99.280 1.00 93.50 186 ASN A C 1
ATOM 1514 O O . ASN A 1 186 ? -72.173 -11.019 100.099 1.00 93.50 186 ASN A O 1
ATOM 1518 N N . LYS A 1 187 ? -71.479 -12.738 98.824 1.00 94.44 187 LYS A N 1
ATOM 1519 C CA . LYS A 1 187 ? -72.501 -13.680 99.280 1.00 94.44 187 LYS A CA 1
ATOM 1520 C C . LYS A 1 187 ? -72.344 -14.001 100.766 1.00 94.44 187 LYS A C 1
ATOM 1522 O O . LYS A 1 187 ? -73.314 -13.863 101.514 1.00 94.44 187 LYS A O 1
ATOM 1527 N N . ALA A 1 188 ? -71.131 -14.343 101.199 1.00 92.94 188 ALA A N 1
ATOM 1528 C CA . ALA A 1 188 ? -70.812 -14.588 102.603 1.00 92.94 188 ALA A CA 1
ATOM 1529 C C . ALA A 1 188 ? -71.107 -13.355 103.474 1.00 92.94 188 ALA A C 1
ATOM 1531 O O . ALA A 1 188 ? -71.744 -13.478 104.518 1.00 92.94 188 ALA A O 1
ATOM 1532 N N . ASN A 1 189 ? -70.732 -12.155 103.019 1.00 93.19 189 ASN A N 1
ATOM 1533 C CA . ASN A 1 189 ? -71.024 -10.896 103.702 1.00 93.19 189 ASN A CA 1
ATOM 1534 C C . ASN A 1 189 ? -72.538 -10.633 103.808 1.00 93.19 189 ASN A C 1
ATOM 1536 O O . ASN A 1 189 ? -73.032 -10.280 104.877 1.00 93.19 189 ASN A O 1
ATOM 1540 N N . SER A 1 190 ? -73.305 -10.859 102.735 1.00 94.44 190 SER A N 1
ATOM 1541 C CA . SER A 1 190 ? -74.770 -10.740 102.753 1.00 94.44 190 SER A CA 1
ATOM 1542 C C . SER A 1 190 ? -75.414 -11.701 103.756 1.00 94.44 190 SER A C 1
ATOM 1544 O O . SER A 1 190 ? -76.315 -11.315 104.506 1.00 94.44 190 SER A O 1
ATOM 1546 N N . ASP A 1 191 ? -74.949 -12.950 103.803 1.00 91.75 191 ASP A N 1
ATOM 1547 C CA . ASP A 1 191 ? -75.484 -13.956 104.716 1.00 91.75 191 ASP A CA 1
ATOM 1548 C C . ASP A 1 191 ? -75.073 -13.670 106.179 1.00 91.75 191 ASP A C 1
ATOM 1550 O O . ASP A 1 191 ? -75.917 -13.773 107.074 1.00 91.75 191 ASP A O 1
ATOM 1554 N N . LEU A 1 192 ? -73.854 -13.167 106.428 1.00 89.56 192 LEU A N 1
ATOM 1555 C CA . LEU A 1 192 ? -73.434 -12.633 107.733 1.00 89.56 192 LEU A CA 1
ATOM 1556 C C . LEU A 1 192 ? -74.290 -11.436 108.167 1.00 89.56 192 LEU A C 1
ATOM 1558 O O . LEU A 1 192 ? -74.753 -11.397 109.305 1.00 89.56 192 LEU A O 1
ATOM 1562 N N . GLN A 1 193 ? -74.574 -10.483 107.274 1.00 90.81 193 GLN A N 1
ATOM 1563 C CA . GLN A 1 193 ? -75.450 -9.345 107.575 1.00 90.81 193 GLN A CA 1
ATOM 1564 C C . GLN A 1 193 ? -76.872 -9.787 107.943 1.00 90.81 193 GLN A C 1
ATOM 1566 O O . GLN A 1 193 ? -77.469 -9.231 108.869 1.00 90.81 193 GLN A O 1
ATOM 1571 N N . LYS A 1 194 ? -77.430 -10.795 107.256 1.00 92.12 194 LYS A N 1
ATOM 1572 C CA . LYS A 1 194 ? -78.719 -11.397 107.646 1.00 92.12 194 LYS A CA 1
ATOM 1573 C C . LYS A 1 194 ? -78.631 -12.035 109.028 1.00 92.12 194 LYS A C 1
ATOM 1575 O O . LYS A 1 194 ? -79.551 -11.864 109.825 1.00 92.12 194 LYS A O 1
ATOM 1580 N N . HIS A 1 195 ? -77.537 -12.735 109.323 1.00 90.25 195 HIS A N 1
ATOM 1581 C CA . HIS A 1 195 ? -77.342 -13.364 110.623 1.00 90.25 195 HIS A CA 1
ATOM 1582 C C . HIS A 1 195 ? -77.235 -12.329 111.751 1.00 90.25 195 HIS A C 1
ATOM 1584 O O . HIS A 1 195 ? -77.901 -12.490 112.771 1.00 90.25 195 HIS A O 1
ATOM 1590 N N . ILE A 1 196 ? -76.506 -11.230 111.532 1.00 88.06 196 ILE A N 1
ATOM 1591 C CA . ILE A 1 196 ? -76.431 -10.082 112.449 1.00 88.06 196 ILE A CA 1
ATOM 1592 C C . ILE A 1 196 ? -77.818 -9.476 112.671 1.00 88.06 196 ILE A C 1
ATOM 1594 O O . ILE A 1 196 ? -78.198 -9.236 113.813 1.00 88.06 196 ILE A O 1
ATOM 1598 N N . LYS A 1 197 ? -78.607 -9.253 111.608 1.00 89.38 197 LYS A N 1
ATOM 1599 C CA . LYS A 1 197 ? -79.991 -8.763 111.744 1.00 89.38 197 LYS A CA 1
ATOM 1600 C C . LYS A 1 197 ? -80.849 -9.712 112.580 1.00 89.38 197 LYS A C 1
ATOM 1602 O O . LYS A 1 197 ? -81.604 -9.239 113.421 1.00 89.38 197 LYS A O 1
ATOM 1607 N N . LYS A 1 198 ? -80.710 -11.026 112.381 1.00 89.56 198 LYS A N 1
ATOM 1608 C CA . LYS A 1 198 ? -81.409 -12.040 113.178 1.00 89.56 198 LYS A CA 1
ATOM 1609 C C . LYS A 1 198 ? -81.009 -11.965 114.653 1.00 89.56 198 LYS A C 1
ATOM 161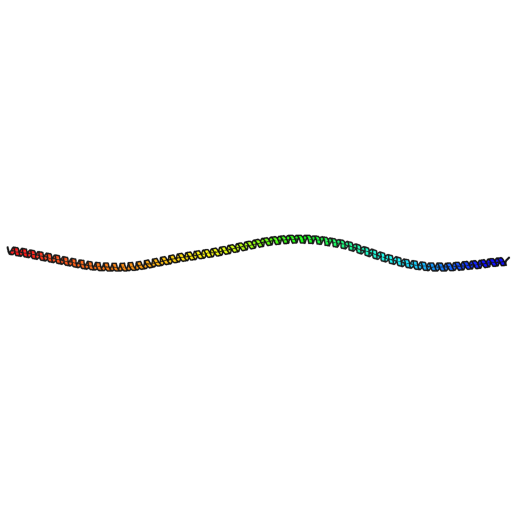1 O O . LYS A 1 198 ? -81.888 -11.822 115.485 1.00 89.56 198 LYS A O 1
ATOM 1616 N N . ILE A 1 199 ? -79.710 -11.951 114.962 1.00 85.25 199 ILE A N 1
ATOM 1617 C CA . ILE A 1 199 ? -79.205 -11.829 116.341 1.00 85.25 199 ILE A CA 1
ATOM 1618 C C . ILE A 1 199 ? -79.669 -10.516 116.985 1.00 85.25 199 ILE A C 1
ATOM 1620 O O . ILE A 1 199 ? -80.096 -10.520 118.131 1.00 85.25 199 ILE A O 1
ATOM 1624 N N . ASN A 1 200 ? -79.630 -9.395 116.260 1.00 85.31 200 ASN A N 1
ATOM 1625 C CA . ASN A 1 200 ? -80.131 -8.112 116.758 1.00 85.31 200 ASN A CA 1
ATOM 1626 C C . ASN A 1 200 ? -81.638 -8.143 117.050 1.00 85.31 200 ASN A C 1
ATOM 1628 O O . ASN A 1 200 ? -82.073 -7.534 118.024 1.00 85.31 200 ASN A O 1
ATOM 1632 N N . ASN A 1 201 ? -82.433 -8.829 116.223 1.00 87.00 201 ASN A N 1
ATOM 1633 C CA . ASN A 1 201 ? -83.858 -9.030 116.485 1.00 87.00 201 ASN A CA 1
ATOM 1634 C C . ASN A 1 201 ? -84.071 -9.945 117.699 1.00 87.00 201 ASN A C 1
ATOM 1636 O O . ASN A 1 201 ? -84.818 -9.571 118.592 1.00 87.00 201 ASN A O 1
ATOM 1640 N N . ASP A 1 202 ? -83.352 -11.067 117.785 1.00 83.56 202 ASP A N 1
ATOM 1641 C CA . ASP A 1 202 ? -83.414 -11.989 118.926 1.00 83.56 202 ASP A CA 1
ATOM 1642 C C . ASP A 1 202 ? -83.017 -11.277 120.240 1.00 83.56 202 ASP A C 1
ATOM 1644 O O . ASP A 1 202 ? -83.655 -11.469 121.273 1.00 83.56 202 ASP A O 1
ATOM 1648 N N . LEU A 1 203 ? -81.997 -10.407 120.211 1.00 81.25 203 LEU A N 1
ATOM 1649 C CA . LEU A 1 203 ? -81.587 -9.569 121.346 1.00 81.25 203 LEU A CA 1
ATOM 1650 C C . LEU A 1 203 ? -82.654 -8.540 121.728 1.00 81.25 203 LEU A C 1
ATOM 1652 O O . LEU A 1 203 ? -82.874 -8.327 122.918 1.00 81.25 203 LEU A O 1
ATOM 1656 N N . LYS A 1 204 ? -83.319 -7.909 120.749 1.00 83.25 204 LYS A N 1
ATOM 1657 C CA . LYS A 1 204 ? -84.457 -7.015 121.013 1.00 83.25 204 LYS A CA 1
ATOM 1658 C C . LYS A 1 204 ? -85.615 -7.771 121.651 1.00 83.25 204 LYS A C 1
ATOM 1660 O O . LYS A 1 204 ? -86.106 -7.312 122.670 1.00 83.25 204 LYS A O 1
ATOM 1665 N N . ASP A 1 205 ? -85.990 -8.930 121.116 1.00 80.38 205 ASP A N 1
ATOM 1666 C CA . ASP A 1 205 ? -87.070 -9.762 121.654 1.00 80.38 205 ASP A CA 1
ATOM 1667 C C . ASP A 1 205 ? -86.754 -10.243 123.078 1.00 80.38 205 ASP A C 1
ATOM 1669 O O . ASP A 1 205 ? -87.619 -10.218 123.952 1.00 80.38 205 ASP A O 1
ATOM 1673 N N . MET A 1 206 ? -85.507 -10.642 123.349 1.00 75.44 206 MET A N 1
ATOM 1674 C CA . MET A 1 206 ? -85.052 -10.974 124.705 1.00 75.44 206 MET A CA 1
ATOM 1675 C C . MET A 1 206 ? -85.046 -9.751 125.625 1.00 75.44 206 MET A C 1
ATOM 1677 O O . MET A 1 206 ? -85.467 -9.864 126.772 1.00 75.44 206 MET A O 1
ATOM 1681 N N . GLY A 1 207 ? -84.626 -8.584 125.130 1.00 73.12 207 GLY A N 1
ATOM 1682 C CA . GLY A 1 207 ? -84.727 -7.313 125.848 1.00 73.12 207 GLY A CA 1
ATOM 1683 C C . GLY A 1 207 ? -86.173 -6.984 126.217 1.00 73.12 207 GLY A C 1
ATOM 1684 O O . GLY A 1 207 ? -86.456 -6.724 127.381 1.00 73.12 207 GLY A O 1
ATOM 1685 N N . SER A 1 208 ? -87.107 -7.113 125.271 1.00 76.38 208 SER A N 1
ATOM 1686 C CA . SER A 1 208 ? -88.543 -6.944 125.508 1.00 76.38 208 SER A CA 1
ATOM 1687 C C . SER A 1 208 ? -89.087 -7.956 126.517 1.00 76.38 208 SER A C 1
ATOM 1689 O O . SER A 1 208 ? -89.846 -7.577 127.400 1.00 76.38 208 SER A O 1
ATOM 1691 N N . ARG A 1 209 ? -88.661 -9.226 126.459 1.00 73.75 209 ARG A N 1
ATOM 1692 C CA . ARG A 1 209 ? -89.029 -10.253 127.453 1.00 73.75 209 ARG A CA 1
ATOM 1693 C C . ARG A 1 209 ? -88.469 -9.962 128.844 1.00 73.75 209 ARG A C 1
ATOM 1695 O O . ARG A 1 209 ? -89.128 -10.273 129.829 1.00 73.75 209 ARG A O 1
ATOM 1702 N N . ILE A 1 210 ? -87.269 -9.388 128.945 1.00 71.88 210 ILE A N 1
ATOM 1703 C CA . ILE A 1 210 ? -86.686 -8.953 130.222 1.00 71.88 210 ILE A CA 1
ATOM 1704 C C . ILE A 1 210 ? -87.449 -7.743 130.765 1.00 71.88 210 ILE A C 1
ATOM 1706 O O . ILE A 1 210 ? -87.778 -7.743 131.945 1.00 71.88 210 ILE A O 1
ATOM 1710 N N . GLU A 1 211 ? -87.787 -6.757 129.930 1.00 72.94 211 GLU A N 1
ATOM 1711 C CA . GLU A 1 211 ? -88.640 -5.624 130.320 1.00 72.94 211 GLU A CA 1
ATOM 1712 C C . GLU A 1 211 ? -90.033 -6.092 130.773 1.00 72.94 211 GLU A C 1
ATOM 1714 O O . GLU A 1 211 ? -90.572 -5.587 131.757 1.00 72.94 211 GLU A O 1
ATOM 1719 N N . GLU A 1 212 ? -90.604 -7.094 130.100 1.00 66.56 212 GLU A N 1
ATOM 1720 C CA . GLU A 1 212 ? -91.887 -7.711 130.448 1.00 66.56 212 GLU A CA 1
ATOM 1721 C C . GLU A 1 212 ? -91.797 -8.514 131.758 1.00 66.56 212 GLU A C 1
ATOM 1723 O O . GLU A 1 212 ? -92.651 -8.370 132.631 1.00 66.56 212 GLU A O 1
ATOM 1728 N N . ALA A 1 213 ? -90.718 -9.276 131.965 1.00 60.53 213 ALA A N 1
ATOM 1729 C CA . ALA A 1 213 ? 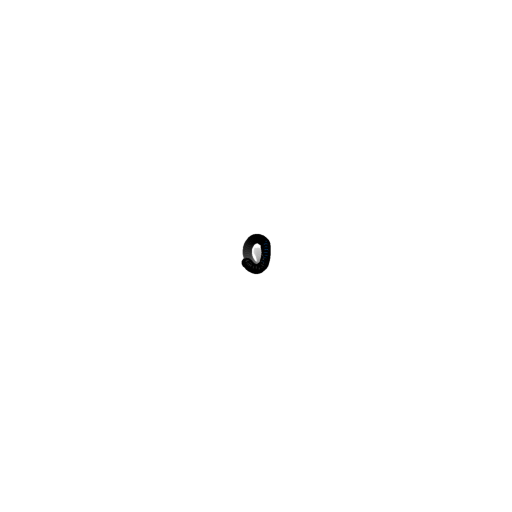-90.444 -9.979 133.218 1.00 60.53 213 ALA A CA 1
ATOM 1730 C C . ALA A 1 213 ? -90.164 -9.016 134.388 1.00 60.53 213 ALA A C 1
ATOM 1732 O O . ALA A 1 213 ? -90.608 -9.267 135.504 1.00 60.53 213 ALA A O 1
ATOM 1733 N N . GLN A 1 214 ? -89.477 -7.896 134.146 1.00 56.91 214 GLN A N 1
ATOM 1734 C CA . GLN A 1 214 ? -89.244 -6.843 135.140 1.00 56.91 214 GLN A CA 1
ATOM 1735 C C . GLN A 1 214 ? -90.532 -6.080 135.477 1.00 56.91 214 GLN A C 1
ATOM 1737 O O . GLN A 1 214 ? -90.737 -5.741 136.641 1.00 56.91 214 GLN A O 1
ATOM 1742 N N . ARG A 1 215 ? -91.431 -5.874 134.503 1.00 57.19 215 ARG A N 1
ATOM 1743 C CA . ARG A 1 215 ? -92.791 -5.349 134.732 1.00 57.19 215 ARG A CA 1
ATOM 1744 C C . ARG A 1 215 ? -93.689 -6.302 135.511 1.00 57.19 215 ARG A C 1
ATOM 1746 O O . ARG A 1 215 ? -94.550 -5.830 136.232 1.00 57.19 215 ARG A O 1
ATOM 1753 N N . LEU A 1 216 ? -93.531 -7.612 135.335 1.00 56.69 216 LEU A N 1
ATOM 1754 C CA . LEU A 1 216 ? -94.280 -8.628 136.086 1.00 56.69 216 LEU A CA 1
ATOM 1755 C C . LEU A 1 216 ? -93.711 -8.858 137.498 1.00 56.69 216 LEU A C 1
ATOM 1757 O O . LEU A 1 216 ? -94.404 -9.412 138.348 1.00 56.69 216 LEU A O 1
ATOM 1761 N N . ALA A 1 217 ? -92.462 -8.451 137.741 1.00 52.12 217 ALA A N 1
ATOM 1762 C CA . ALA A 1 217 ? -91.775 -8.544 139.029 1.00 52.12 217 ALA A CA 1
ATOM 1763 C C . ALA A 1 217 ? -91.810 -7.239 139.860 1.00 52.12 217 ALA A C 1
ATOM 1765 O O . ALA A 1 217 ? -91.260 -7.226 140.962 1.00 52.12 217 ALA A O 1
ATOM 1766 N N . SER A 1 218 ? -92.436 -6.171 139.347 1.00 44.16 218 SER A N 1
ATOM 1767 C CA . SER A 1 218 ? -92.639 -4.871 140.017 1.00 44.16 218 SER A CA 1
ATOM 1768 C C . SER A 1 218 ? -94.125 -4.599 140.214 1.00 44.16 218 SER A C 1
ATOM 1770 O O . SER A 1 218 ? -94.481 -4.041 141.273 1.00 44.16 218 SER A O 1
#

Foldseek 3Di:
DVVVVVVVVVVVVVVVVVVVVVVVVVVVVVVVVVVVVVVVVVVVVVVVVVVVVVVVVVVVVVVVVVVVVVVVVVVVVVVVVVVVVVVVVVVVVVVVVVVVVVVVVVVVVVVVVVVVVVVVVVVVVVVVVVVVVVVVVVVVVVVVVVVVVVVVVVVVVVVVVVVVVVVVVVVVVVVVVVVVVVVVVVVVVVVVVVVVVVVVVVVVVVVVVVVVVVVVVD

Secondary structure (DSSP, 8-state):
-HHHHHHHHHHHHHHHHHHHHHHHHHHHHHHHHHHHHHHHHHHHHHHHHHHHHHHHHHHHHHHHHHHHHHHHHHHHHHHHHHHHHHHHHHHHHHHHHHHHHHHHHHHHHHHHHHHHHHHHHHHHHHHHHHHHHHHHHHHHHHHHHHHHHHHHHHHHHHHHHHHHHHHHHHHHHHHHHHHHHHHHHHHHHHHHHHHHHHHHHHHHHHHHHHHHHHHH--

Sequence (218 aa):
NFDRIIGEWKMKVDDLGAELDASQKECRNYSTEHFRLKAAYEENIEQLDSVRRENKNLADEIKDLMDQIGEGGRSYHEVQKNAKRLEIEKEELQAALEEAEAALEQEENKLLRGQLELSQVRQEIDRRIQEKEEEFENTRKCHQRALDSMQASLEAEAKGKAEALRVKKKLESDINELEIALDHSNKANSDLQKHIKKINNDLKDMGSRIEEAQRLAS

Organism: Palaemon varians (NCBI:txid647170)